Protein AF-A0ABD0K039-F1 (afdb_monomer)

Radius of gyration: 23.94 Å; Cα contacts (8 Å, |Δi|>4): 363; chains: 1; bounding box: 43×50×64 Å

Secondary structure (DSSP, 8-state):
--EEEEEEEEEEEEETTEEEEEEEEEEEE--SS-GGG-PPEEEEEEEEE-TTS-GGGGEEESS--EEESSPPPP----------S---------TTS-EEE-STT--HHHHHHHHHHHHHHHHHS--SEEEEE---TT-EEEEEEESEEEEEEEEEEEEEEEEETTS---TTTTTT-PBPTT--EEEEEEEEEE-TTSSSSEEEES--TTSEEEEPPPPPP-

Structure (mmCIF, N/CA/C/O backbone):
data_AF-A0ABD0K039-F1
#
_entry.id   AF-A0ABD0K039-F1
#
loop_
_atom_site.group_PDB
_atom_site.id
_atom_site.type_symbol
_atom_site.label_atom_id
_atom_site.label_alt_id
_atom_site.label_comp_id
_atom_site.label_asym_id
_atom_site.label_entity_id
_atom_site.label_seq_id
_atom_site.pdbx_PDB_ins_code
_atom_site.Cartn_x
_atom_site.Cartn_y
_atom_site.Cartn_z
_atom_site.occupancy
_atom_site.B_iso_or_equiv
_atom_site.auth_seq_id
_atom_site.auth_comp_id
_atom_site.auth_asym_id
_atom_site.auth_atom_id
_atom_site.pdbx_PDB_model_num
ATOM 1 N N . MET A 1 1 ? 14.003 -2.321 36.343 1.00 39.84 1 MET A N 1
ATOM 2 C CA . MET A 1 1 ? 13.489 -1.059 35.773 1.00 39.84 1 MET A CA 1
ATOM 3 C C . MET A 1 1 ? 12.020 -0.985 36.139 1.00 39.84 1 MET A C 1
ATOM 5 O O . MET A 1 1 ? 11.284 -1.886 35.761 1.00 39.84 1 MET A O 1
ATOM 9 N N . ALA A 1 2 ? 11.628 -0.034 36.986 1.00 36.66 2 ALA A N 1
ATOM 10 C CA . ALA A 1 2 ? 10.240 0.112 37.415 1.00 36.66 2 ALA A CA 1
ATOM 11 C C . ALA A 1 2 ? 9.603 1.225 36.581 1.00 36.66 2 ALA A C 1
ATOM 13 O O . ALA A 1 2 ? 9.936 2.395 36.760 1.00 36.66 2 ALA A O 1
ATOM 14 N N . THR A 1 3 ? 8.741 0.845 35.642 1.00 50.50 3 THR A N 1
ATOM 15 C CA . THR A 1 3 ? 7.921 1.788 34.882 1.00 50.50 3 THR A CA 1
ATOM 16 C C . THR A 1 3 ? 6.685 2.089 35.716 1.00 50.50 3 THR A C 1
ATOM 18 O O . THR A 1 3 ? 5.878 1.197 35.979 1.00 50.50 3 THR A O 1
ATOM 21 N N . GLU A 1 4 ? 6.568 3.325 36.187 1.00 55.91 4 GLU A N 1
ATOM 22 C CA . GLU A 1 4 ? 5.421 3.780 36.967 1.00 55.91 4 GLU A CA 1
ATOM 23 C C . GLU A 1 4 ? 4.427 4.430 36.003 1.00 55.91 4 GLU A C 1
ATOM 25 O O . GLU A 1 4 ? 4.820 5.242 35.168 1.00 55.91 4 GLU A O 1
ATOM 30 N N . TYR A 1 5 ? 3.155 4.041 36.061 1.00 59.59 5 TYR A N 1
ATOM 31 C CA . TYR A 1 5 ? 2.123 4.582 35.181 1.00 59.59 5 TYR A CA 1
ATOM 32 C C . TYR A 1 5 ? 0.932 5.085 35.991 1.00 59.59 5 TYR A C 1
ATOM 34 O O . TYR A 1 5 ? 0.558 4.501 37.006 1.00 59.59 5 TYR A O 1
ATOM 42 N N . GLU A 1 6 ? 0.325 6.163 35.514 1.00 67.06 6 GLU A N 1
ATOM 43 C CA . GLU A 1 6 ? -0.855 6.784 36.103 1.00 67.06 6 GLU A CA 1
ATOM 44 C C . GLU A 1 6 ? -1.948 6.873 35.034 1.00 67.06 6 GLU A C 1
ATOM 46 O O . GLU A 1 6 ? -1.721 7.387 33.938 1.00 67.06 6 GLU A O 1
ATOM 51 N N . VAL A 1 7 ? -3.139 6.341 35.317 1.00 60.59 7 VAL A N 1
ATOM 52 C CA . VAL A 1 7 ? -4.279 6.443 34.395 1.00 60.59 7 VAL A CA 1
ATOM 53 C C . VAL A 1 7 ? -4.922 7.810 34.590 1.00 60.59 7 VAL A C 1
ATOM 55 O O . VAL A 1 7 ? -5.533 8.065 35.623 1.00 60.59 7 VAL A O 1
ATOM 58 N N . LEU A 1 8 ? -4.805 8.679 33.589 1.00 54.91 8 LEU A N 1
ATOM 59 C CA . LEU A 1 8 ? -5.329 10.042 33.650 1.00 54.91 8 LEU A CA 1
ATOM 60 C C . LEU A 1 8 ? -6.837 10.070 33.414 1.00 54.91 8 LEU A C 1
ATOM 62 O O . LEU A 1 8 ? -7.581 10.721 34.141 1.00 54.91 8 LEU A O 1
ATOM 66 N N . THR A 1 9 ? -7.302 9.361 32.384 1.00 58.19 9 THR A N 1
ATOM 67 C CA . THR A 1 9 ? -8.728 9.246 32.064 1.00 58.19 9 THR A CA 1
ATOM 68 C C . THR A 1 9 ? -9.042 7.884 31.456 1.00 58.19 9 THR A C 1
ATOM 70 O O . THR A 1 9 ? -8.231 7.293 30.738 1.00 58.19 9 THR A O 1
ATOM 73 N N . TYR A 1 10 ? -10.243 7.379 31.742 1.00 51.94 10 TYR A N 1
ATOM 74 C CA . TYR A 1 10 ? -10.759 6.150 31.153 1.00 51.94 10 TYR A CA 1
ATOM 75 C C . TYR A 1 10 ? -12.149 6.397 30.571 1.00 51.94 10 TYR A C 1
ATOM 77 O O . TYR A 1 10 ? -12.987 7.072 31.172 1.00 51.94 10 TYR A O 1
ATOM 85 N N . LYS A 1 11 ? -12.410 5.832 29.393 1.00 53.72 11 LYS A N 1
ATOM 86 C CA . LYS A 1 11 ? -1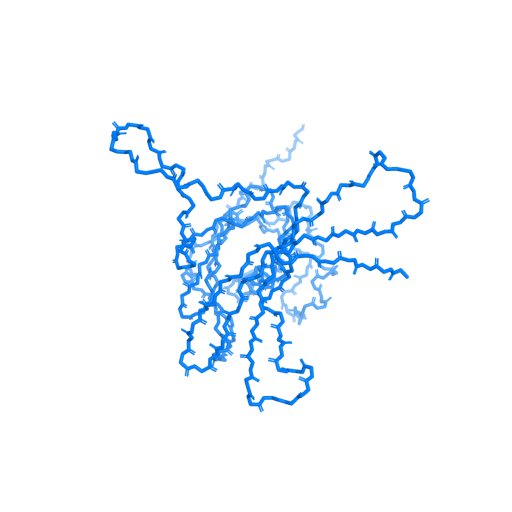3.740 5.842 28.783 1.00 53.72 11 LYS A CA 1
ATOM 87 C C . LYS A 1 11 ? -14.150 4.425 28.427 1.00 53.72 11 LYS A C 1
ATOM 89 O O . LYS A 1 11 ? -13.447 3.722 27.702 1.00 53.72 11 LYS A O 1
ATOM 94 N N . HIS A 1 12 ? -15.303 4.029 28.947 1.00 49.91 12 HIS A N 1
ATOM 95 C CA . HIS A 1 12 ? -15.901 2.724 28.721 1.00 49.91 12 HIS A CA 1
ATOM 96 C C . HIS A 1 12 ? -16.939 2.809 27.602 1.00 49.91 12 HIS A C 1
ATOM 98 O O . HIS A 1 12 ? -17.805 3.686 27.616 1.00 49.91 12 HIS A O 1
ATOM 104 N N . MET A 1 13 ? -16.854 1.905 26.629 1.00 48.81 13 MET A N 1
ATOM 105 C CA . MET A 1 13 ? -17.852 1.777 25.570 1.00 48.81 13 MET A CA 1
ATOM 106 C C . MET A 1 13 ? -18.343 0.330 25.523 1.00 48.81 13 MET A C 1
ATOM 108 O O . MET A 1 13 ? -17.562 -0.600 25.314 1.00 48.81 13 MET A O 1
ATOM 112 N N . HIS A 1 14 ? -19.649 0.154 25.731 1.00 45.78 14 HIS A N 1
ATOM 113 C CA . HIS A 1 14 ? -20.311 -1.140 25.625 1.00 45.78 14 HIS A CA 1
ATOM 114 C C . HIS A 1 14 ? -20.690 -1.411 24.173 1.00 45.78 14 HIS A C 1
ATOM 116 O O . HIS A 1 14 ? -21.404 -0.630 23.547 1.00 45.78 14 HIS A O 1
ATOM 122 N N . THR A 1 15 ? -20.239 -2.546 23.653 1.00 52.84 15 THR A N 1
ATOM 123 C CA . THR A 1 15 ? -20.754 -3.127 22.412 1.00 52.84 15 THR A CA 1
ATOM 124 C C . THR A 1 15 ? -21.266 -4.524 22.734 1.00 52.84 15 THR A C 1
ATOM 126 O O . THR A 1 15 ? -20.711 -5.170 23.616 1.00 52.84 15 THR A O 1
ATOM 129 N N . HIS A 1 16 ? -22.335 -4.978 22.067 1.00 50.47 16 HIS A N 1
ATOM 130 C CA . HIS A 1 16 ? -23.176 -6.118 22.487 1.00 50.47 16 HIS A CA 1
ATOM 131 C C . HIS A 1 16 ? -22.454 -7.448 22.791 1.00 50.47 16 HIS A C 1
ATOM 133 O O . HIS A 1 16 ? -23.078 -8.338 23.354 1.00 50.47 16 HIS A O 1
ATOM 139 N N . TRP A 1 17 ? -21.162 -7.581 22.477 1.00 54.97 17 TRP A N 1
ATOM 140 C CA . TRP A 1 17 ? -20.348 -8.743 22.827 1.00 54.97 17 TRP A CA 1
ATOM 141 C C . TRP A 1 17 ? -18.911 -8.396 23.258 1.00 54.97 17 TRP A C 1
ATOM 143 O O . TRP A 1 17 ? -18.136 -9.302 23.472 1.00 54.97 17 TRP A O 1
ATOM 153 N N . LEU A 1 18 ? -18.489 -7.134 23.39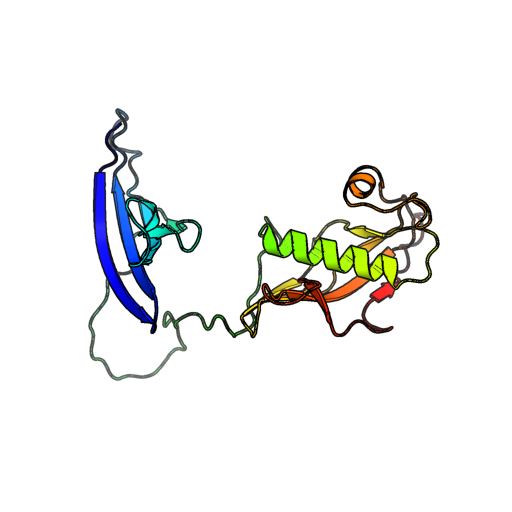1 1.00 59.78 18 LEU A N 1
ATOM 154 C CA . LEU A 1 18 ? -17.107 -6.768 23.765 1.00 59.78 18 LEU A CA 1
ATOM 155 C C . LEU A 1 18 ? -17.105 -5.468 24.582 1.00 59.78 18 LEU A C 1
ATOM 157 O O . LEU A 1 18 ? -17.832 -4.526 24.249 1.00 59.78 18 LEU A O 1
ATOM 161 N N . CYS A 1 19 ? -16.246 -5.379 25.601 1.00 65.88 19 CYS A N 1
ATOM 162 C CA . CYS A 1 19 ? -16.001 -4.118 26.311 1.00 65.88 19 CYS A CA 1
ATOM 163 C C . CYS A 1 19 ? -14.718 -3.484 25.767 1.00 65.88 19 CYS A C 1
ATOM 165 O O . CYS A 1 19 ? -13.636 -4.063 25.890 1.00 65.88 19 CYS A O 1
ATOM 167 N N . LEU A 1 20 ? -14.838 -2.301 25.161 1.00 63.72 20 LEU A N 1
ATOM 168 C CA . LEU A 1 20 ? -13.693 -1.506 24.723 1.00 63.72 20 LEU A CA 1
ATOM 169 C C . LEU A 1 20 ? -13.405 -0.428 25.770 1.00 63.72 20 LEU A C 1
ATOM 171 O O . LEU A 1 20 ? -14.274 0.384 26.103 1.00 63.72 20 LEU A O 1
ATOM 175 N N . TYR A 1 21 ? -12.167 -0.404 26.245 1.00 66.12 21 TYR A N 1
ATOM 176 C CA . TYR A 1 21 ? -11.642 0.611 27.144 1.00 66.12 21 TYR A CA 1
ATOM 177 C C . TYR A 1 21 ? -10.661 1.481 26.374 1.00 66.12 21 TYR A C 1
ATOM 179 O O . TYR A 1 21 ? -9.716 0.976 25.767 1.00 66.12 21 TYR A O 1
ATOM 187 N N . LYS A 1 22 ? -10.883 2.792 26.406 1.00 63.34 22 LYS A N 1
ATOM 188 C CA . LYS A 1 22 ? -9.872 3.770 26.003 1.00 63.34 22 LYS A CA 1
ATOM 189 C C . LYS A 1 22 ? -9.234 4.328 27.261 1.00 63.34 22 LYS A C 1
ATOM 191 O O . LYS A 1 22 ? -9.945 4.869 28.109 1.00 63.34 22 LYS A O 1
ATOM 196 N N . LEU A 1 23 ? -7.929 4.135 27.379 1.00 62.19 23 LEU A N 1
ATOM 197 C CA . LEU A 1 23 ? -7.118 4.549 28.512 1.00 62.19 23 LEU A CA 1
ATOM 198 C C . LEU A 1 23 ? -6.138 5.610 28.027 1.00 62.19 23 LEU A C 1
ATOM 200 O O . LEU A 1 23 ? -5.407 5.375 27.066 1.00 62.19 23 LEU A O 1
ATOM 204 N N . HIS A 1 24 ? -6.121 6.743 28.714 1.00 67.19 24 HIS A N 1
ATOM 205 C CA . HIS A 1 24 ? -5.071 7.742 28.583 1.00 67.19 24 HIS A CA 1
ATOM 206 C C . HIS A 1 24 ? -4.140 7.569 29.778 1.00 67.19 24 HIS A C 1
ATOM 208 O O . HIS A 1 24 ? -4.564 7.764 30.922 1.00 67.19 24 HIS A O 1
ATOM 214 N N . ILE A 1 25 ? -2.904 7.149 29.528 1.00 72.31 25 ILE A N 1
ATOM 215 C CA . ILE A 1 25 ? -1.931 6.843 30.577 1.00 72.31 25 ILE A CA 1
ATOM 216 C C . ILE A 1 25 ? -0.752 7.805 30.511 1.00 72.31 25 ILE A C 1
ATOM 218 O O . ILE A 1 25 ? -0.266 8.132 29.433 1.00 72.31 25 ILE A O 1
ATOM 222 N N . LYS A 1 26 ? -0.287 8.243 31.676 1.00 70.69 26 LYS A N 1
ATOM 223 C CA . LYS A 1 26 ? 0.981 8.940 31.858 1.00 70.69 26 LYS A CA 1
ATOM 224 C C . LYS A 1 26 ? 2.021 7.919 32.292 1.00 70.69 26 LYS A C 1
ATOM 226 O O . LYS A 1 26 ? 1.819 7.242 33.299 1.00 70.69 26 LYS A O 1
ATOM 231 N N . VAL A 1 27 ? 3.113 7.802 31.551 1.00 70.56 27 VAL A N 1
ATOM 232 C CA . VAL A 1 27 ? 4.197 6.857 31.823 1.00 70.56 27 VAL A CA 1
ATOM 233 C C . VAL A 1 27 ? 5.406 7.629 32.345 1.00 70.56 27 VAL A C 1
ATOM 235 O O . VAL A 1 27 ? 5.891 8.556 31.700 1.00 70.56 27 VAL A O 1
ATOM 238 N N . LYS A 1 28 ? 5.892 7.246 33.529 1.00 65.38 28 LYS A N 1
ATOM 239 C CA . LYS A 1 28 ? 7.116 7.770 34.140 1.00 65.38 28 LYS A CA 1
ATOM 240 C C . LYS A 1 28 ? 8.200 6.702 34.080 1.00 65.38 28 LYS A C 1
ATOM 242 O O . LYS A 1 28 ? 8.143 5.683 34.777 1.00 65.38 28 LYS A O 1
ATOM 247 N N . THR A 1 29 ? 9.213 6.948 33.261 1.00 58.12 29 THR A N 1
ATOM 248 C CA . THR A 1 29 ? 10.359 6.046 33.126 1.00 58.12 29 THR A CA 1
ATOM 249 C C . THR A 1 29 ? 11.437 6.452 34.127 1.00 58.12 29 THR A C 1
ATOM 251 O O . THR A 1 29 ? 12.129 7.444 33.928 1.00 58.12 29 THR A O 1
ATOM 254 N N . LYS A 1 30 ? 11.600 5.698 35.223 1.00 52.94 30 LYS A N 1
ATOM 255 C CA . LYS A 1 30 ? 12.695 5.921 36.185 1.00 52.94 30 LYS A CA 1
ATOM 256 C C . LYS A 1 30 ? 14.016 5.408 35.608 1.00 52.94 30 LYS A C 1
ATOM 258 O O . LYS A 1 30 ? 14.393 4.261 35.848 1.00 52.94 30 LYS A O 1
ATOM 263 N N . ASN A 1 31 ? 14.717 6.254 34.860 1.00 53.09 31 ASN A N 1
ATOM 264 C CA . ASN A 1 31 ? 16.116 6.026 34.501 1.00 53.09 31 ASN A CA 1
ATOM 265 C C . ASN A 1 31 ? 17.016 6.847 35.440 1.00 53.09 31 ASN A C 1
ATOM 267 O O . ASN A 1 31 ? 16.664 7.965 35.793 1.00 53.09 31 ASN A O 1
ATOM 271 N N . ASN A 1 32 ? 18.170 6.297 35.841 1.00 52.78 32 ASN A N 1
ATOM 272 C CA . ASN A 1 32 ? 19.186 6.918 36.720 1.00 52.78 32 ASN A CA 1
ATOM 273 C C . ASN A 1 32 ? 19.914 8.127 36.068 1.00 52.78 32 ASN A C 1
ATOM 275 O O . ASN A 1 32 ? 21.121 8.297 36.227 1.00 52.78 32 ASN A O 1
ATOM 279 N N . ILE A 1 33 ? 19.211 8.940 35.280 1.00 51.66 33 ILE A N 1
ATOM 280 C CA . ILE A 1 33 ? 19.748 10.060 34.501 1.00 51.66 33 ILE A CA 1
ATOM 281 C C . ILE A 1 33 ? 19.194 11.357 35.115 1.00 51.66 33 ILE A C 1
ATOM 283 O O . ILE A 1 33 ? 18.002 11.393 35.417 1.00 51.66 33 ILE A O 1
ATOM 287 N N . PRO A 1 34 ? 20.019 12.400 35.336 1.00 49.16 34 PRO A N 1
ATOM 288 C CA . PRO A 1 34 ? 19.588 13.635 35.994 1.00 49.16 34 PRO A CA 1
ATOM 289 C C . PRO A 1 34 ? 18.388 14.294 35.291 1.00 49.16 34 PRO A C 1
ATOM 291 O O . PRO A 1 34 ? 18.323 14.327 34.062 1.00 49.16 34 PRO A O 1
ATOM 294 N N . ASP A 1 35 ? 17.471 14.832 36.106 1.00 50.97 35 ASP A N 1
ATOM 295 C CA . ASP A 1 35 ? 16.076 15.233 35.821 1.00 50.97 35 ASP A CA 1
ATOM 296 C C . ASP A 1 35 ? 15.814 16.105 34.577 1.00 50.97 35 ASP A C 1
ATOM 298 O O . ASP A 1 35 ? 14.669 16.249 34.157 1.00 50.97 35 ASP A O 1
ATOM 302 N N . PHE A 1 36 ? 16.836 16.674 33.939 1.00 44.38 36 PHE A N 1
ATOM 303 C CA . PHE A 1 36 ? 16.662 17.638 32.848 1.00 44.38 36 PHE A CA 1
ATOM 304 C C . PHE A 1 36 ? 16.178 17.019 31.519 1.00 44.38 36 PHE A C 1
ATOM 306 O O . PHE A 1 36 ? 15.796 17.747 30.605 1.00 44.38 36 PHE A O 1
ATOM 313 N N . CYS A 1 37 ? 16.159 15.683 31.408 1.00 45.62 37 CYS A N 1
ATOM 314 C CA . CYS A 1 37 ? 15.727 14.957 30.204 1.00 45.62 37 CYS A CA 1
ATOM 315 C C . CYS A 1 37 ? 14.511 14.035 30.420 1.00 45.62 37 CYS A C 1
ATOM 317 O O . CYS A 1 37 ? 14.110 13.337 29.487 1.00 45.62 37 CYS A O 1
ATOM 319 N N . LEU A 1 38 ? 13.927 13.995 31.624 1.00 53.72 38 LEU A N 1
ATOM 320 C CA . LEU A 1 38 ? 12.749 13.173 31.910 1.00 53.72 38 LEU A CA 1
ATOM 321 C C . LEU A 1 38 ? 11.494 13.900 31.422 1.00 53.72 38 LEU A C 1
ATOM 323 O O . LEU A 1 38 ? 10.895 14.695 32.141 1.00 53.72 38 LEU A O 1
ATOM 327 N N . GLN A 1 39 ? 11.112 1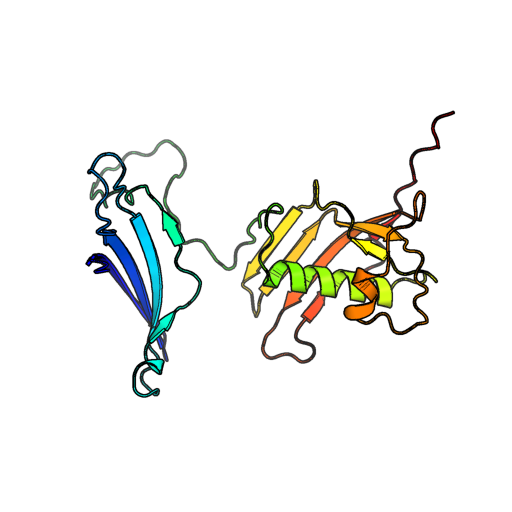3.648 30.174 1.00 56.94 39 GLN A N 1
ATOM 328 C CA . GLN A 1 39 ? 9.834 14.117 29.650 1.00 56.94 39 GLN A CA 1
ATOM 329 C C . GLN A 1 39 ? 8.759 13.076 29.962 1.00 56.94 39 GLN A C 1
ATOM 331 O O . GLN A 1 39 ? 8.936 11.887 29.697 1.00 56.94 39 GLN A O 1
ATOM 336 N N . ASP A 1 40 ? 7.663 13.531 30.567 1.00 62.38 40 ASP A N 1
ATOM 337 C CA . ASP A 1 40 ? 6.479 12.710 30.795 1.00 62.38 40 ASP A CA 1
ATOM 338 C C . ASP A 1 40 ? 5.902 12.260 29.441 1.00 62.38 40 ASP A C 1
ATOM 340 O O . ASP A 1 40 ? 5.615 13.093 28.580 1.00 62.38 40 ASP A O 1
ATOM 344 N N . GLU A 1 41 ? 5.710 10.953 29.252 1.00 66.38 41 GLU A N 1
ATOM 345 C CA . GLU A 1 41 ? 5.131 10.397 28.026 1.00 66.38 41 GLU A CA 1
ATOM 346 C C . GLU A 1 41 ? 3.656 10.044 28.258 1.00 66.38 41 GLU A C 1
ATOM 348 O O . GLU A 1 41 ? 3.294 9.359 29.219 1.00 66.38 41 GLU A O 1
ATOM 353 N N . PHE A 1 42 ? 2.785 10.533 27.383 1.00 69.81 42 PHE A N 1
ATOM 354 C CA . PHE A 1 42 ? 1.344 10.317 27.420 1.00 69.81 42 PHE A CA 1
ATOM 355 C C . PHE A 1 42 ? 0.967 9.337 26.317 1.00 69.81 42 PHE A C 1
ATOM 357 O O . PHE A 1 42 ? 1.171 9.632 25.143 1.00 69.81 42 PHE A O 1
ATOM 364 N N . CYS A 1 43 ? 0.404 8.187 26.679 1.00 68.12 43 CYS A N 1
ATOM 365 C CA . CYS A 1 43 ? 0.015 7.159 25.721 1.00 68.12 43 CYS A CA 1
ATOM 366 C C . CYS A 1 43 ? -1.496 6.927 25.709 1.00 68.12 43 CYS A C 1
ATOM 368 O O . CYS A 1 43 ? -2.136 6.757 26.752 1.00 68.12 43 CYS A O 1
ATOM 370 N N . ASP A 1 44 ? -2.040 6.821 24.502 1.00 69.50 44 ASP A N 1
ATOM 371 C CA . ASP A 1 44 ? -3.414 6.419 24.243 1.00 69.50 44 ASP A CA 1
ATOM 372 C C . ASP A 1 44 ? -3.447 4.926 23.934 1.00 69.50 44 ASP A C 1
ATOM 374 O O . ASP A 1 44 ? -2.885 4.453 22.941 1.00 69.50 44 ASP A O 1
ATOM 378 N N . VAL A 1 45 ? -4.127 4.170 24.795 1.00 74.81 45 VAL A N 1
ATOM 379 C CA . VAL A 1 45 ? -4.206 2.713 24.706 1.00 74.81 45 VAL A CA 1
ATOM 380 C C . VAL A 1 45 ? -5.660 2.282 24.573 1.00 74.81 45 VAL A C 1
ATOM 382 O O 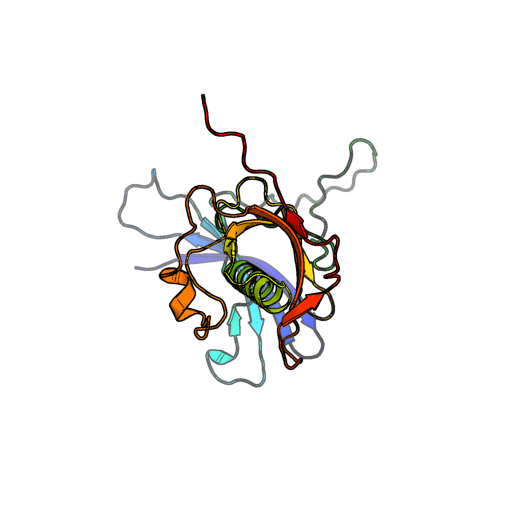. VAL A 1 45 ? -6.520 2.630 25.385 1.00 74.81 45 VAL A O 1
ATOM 385 N N . ALA A 1 46 ? -5.944 1.484 23.546 1.00 70.69 46 ALA A N 1
ATOM 386 C CA . ALA A 1 46 ? -7.240 0.848 23.365 1.00 70.69 46 ALA A CA 1
ATOM 387 C C . ALA A 1 46 ? -7.155 -0.615 23.811 1.00 70.69 46 ALA A C 1
ATOM 389 O O . ALA A 1 46 ? -6.439 -1.409 23.205 1.00 70.69 46 ALA A O 1
ATOM 390 N N . VAL A 1 47 ? -7.897 -0.985 24.852 1.00 78.25 47 VAL A N 1
ATOM 391 C CA . VAL A 1 47 ? -7.938 -2.351 25.388 1.00 78.25 47 VAL A CA 1
ATOM 392 C C . VAL A 1 47 ? -9.308 -2.954 25.120 1.00 78.25 47 VAL A C 1
ATOM 394 O O . VAL A 1 47 ? -10.336 -2.390 25.486 1.00 78.25 47 VAL A O 1
ATOM 397 N N . VAL A 1 48 ? -9.328 -4.125 24.500 1.00 76.06 48 VAL A N 1
ATOM 398 C CA . VAL A 1 48 ? -10.532 -4.925 24.285 1.00 76.06 48 VAL A CA 1
ATOM 399 C C . VAL A 1 48 ? -10.568 -6.035 25.316 1.00 76.06 48 VAL A C 1
ATOM 401 O O . VAL A 1 48 ? -9.684 -6.895 25.337 1.00 76.06 48 VAL A O 1
ATOM 404 N N . SER A 1 49 ? -11.623 -6.034 26.126 1.00 77.31 49 SER A N 1
ATOM 405 C CA . SER A 1 49 ? -11.950 -7.136 27.017 1.00 77.31 49 SER A CA 1
ATOM 406 C C . SER A 1 49 ? -12.830 -8.159 26.306 1.00 77.31 49 SER A C 1
ATOM 408 O O . SER A 1 49 ? -13.874 -7.814 25.743 1.00 77.31 49 SER A O 1
ATOM 410 N N . LYS A 1 50 ? -12.389 -9.419 26.339 1.00 78.44 50 LYS A N 1
ATOM 411 C CA . LYS A 1 50 ? -13.050 -10.622 25.815 1.00 78.44 50 LYS A CA 1
ATOM 412 C C . LYS A 1 50 ? -13.399 -11.528 26.999 1.00 78.44 50 LYS A C 1
ATOM 414 O O . LYS A 1 50 ? -12.599 -12.391 27.370 1.00 78.44 50 LYS A O 1
ATOM 419 N N . PRO A 1 51 ? -14.568 -11.338 27.636 1.00 73.69 51 PRO A N 1
ATOM 420 C CA . PRO A 1 51 ? -14.876 -11.963 28.921 1.00 73.69 51 PRO A CA 1
ATOM 421 C C . PRO A 1 51 ? -14.906 -13.497 28.910 1.00 73.69 51 PRO A C 1
ATOM 423 O O . PRO A 1 51 ? -14.733 -14.090 29.971 1.00 73.69 51 PRO A O 1
ATOM 426 N N . TRP A 1 52 ? -15.098 -14.122 27.741 1.00 76.50 52 TRP A N 1
ATOM 427 C CA . TRP A 1 52 ? -15.117 -15.581 27.540 1.00 76.50 52 TRP A CA 1
ATOM 428 C C . TRP A 1 52 ? -13.731 -16.233 27.441 1.00 76.50 52 TRP A C 1
ATOM 430 O O . TRP A 1 52 ? -13.645 -17.457 27.366 1.00 76.50 52 TRP A O 1
ATOM 440 N N . LEU A 1 53 ? -12.649 -15.452 27.417 1.00 78.69 53 LEU A N 1
ATOM 441 C CA . LEU A 1 53 ? -11.282 -15.975 27.483 1.00 78.69 53 LEU A CA 1
ATOM 442 C C . LEU A 1 53 ? -10.827 -16.096 28.948 1.00 78.69 53 LEU A C 1
ATOM 444 O O . LEU A 1 53 ? -11.441 -15.531 29.855 1.00 78.69 53 LEU A O 1
ATOM 448 N N . LYS A 1 54 ? -9.762 -16.860 29.210 1.00 80.31 54 LYS A N 1
ATOM 449 C CA . LYS A 1 54 ? -9.192 -17.040 30.558 1.00 80.31 54 LYS A CA 1
ATOM 450 C C . LYS A 1 54 ? -7.817 -16.379 30.647 1.00 80.31 54 LYS A C 1
ATOM 452 O O . LYS A 1 54 ? -7.113 -16.277 29.653 1.00 80.31 54 LYS A O 1
ATOM 457 N N . GLY A 1 55 ? -7.433 -15.948 31.849 1.00 73.50 55 GLY A N 1
ATOM 458 C CA . GLY A 1 55 ? -6.103 -15.381 32.098 1.00 73.50 55 GLY A CA 1
ATOM 459 C C . GLY A 1 55 ? -5.833 -14.076 31.339 1.00 73.50 55 GLY A C 1
ATOM 460 O O . GLY A 1 55 ? -6.730 -13.245 31.188 1.00 73.50 55 GLY A O 1
ATOM 461 N N . ALA A 1 56 ? -4.588 -13.896 30.889 1.00 69.00 56 ALA A N 1
ATOM 462 C CA . ALA A 1 56 ? -4.120 -12.683 30.210 1.00 69.00 56 ALA A CA 1
ATOM 463 C C . ALA A 1 56 ? -4.808 -12.437 28.854 1.00 69.00 56 ALA A C 1
ATOM 465 O O . ALA A 1 56 ? -4.970 -11.288 28.452 1.00 69.00 56 ALA A O 1
ATOM 466 N N . ASP A 1 57 ? -5.320 -13.486 28.204 1.00 69.88 57 ASP A N 1
ATOM 467 C CA . ASP A 1 57 ? -5.990 -13.389 26.899 1.00 69.88 57 ASP A CA 1
ATOM 468 C C . ASP A 1 57 ? -7.336 -12.648 26.960 1.00 69.88 57 ASP A C 1
ATOM 470 O O . ASP A 1 57 ? -7.913 -12.288 25.931 1.00 69.88 57 ASP A O 1
ATOM 474 N N . ARG A 1 58 ? -7.844 -12.387 28.174 1.00 75.50 58 ARG A N 1
ATOM 475 C CA . ARG A 1 58 ? -9.051 -11.582 28.401 1.00 75.50 58 ARG A CA 1
ATOM 476 C C . ARG A 1 58 ? -8.886 -10.145 27.949 1.00 75.50 58 ARG A C 1
ATOM 478 O O . ARG A 1 58 ? -9.891 -9.540 27.601 1.00 75.50 58 ARG A O 1
ATOM 485 N N . LEU A 1 59 ? -7.673 -9.596 27.972 1.00 73.44 59 LEU A N 1
ATOM 486 C CA . LEU A 1 59 ? -7.402 -8.201 27.644 1.00 73.44 59 LEU A CA 1
ATOM 487 C C . LEU A 1 59 ? -6.425 -8.156 26.474 1.00 73.44 59 LEU A C 1
ATOM 489 O O . LEU A 1 59 ? -5.270 -8.543 26.593 1.00 73.44 59 LEU A O 1
ATOM 493 N N . THR A 1 60 ? -6.896 -7.675 25.329 1.00 76.25 60 THR A N 1
ATOM 494 C CA . THR A 1 60 ? -6.073 -7.555 24.118 1.00 76.25 60 THR A CA 1
ATOM 495 C C . THR A 1 60 ? -5.995 -6.106 23.673 1.00 76.25 60 THR A C 1
ATOM 497 O O . THR A 1 60 ? -6.996 -5.395 23.725 1.00 76.25 60 THR A O 1
ATOM 500 N N . LEU A 1 61 ? -4.822 -5.661 23.224 1.00 74.62 61 LEU A N 1
ATOM 501 C CA . LEU A 1 61 ? -4.662 -4.323 22.661 1.00 74.62 61 LEU A CA 1
ATOM 502 C C . LEU A 1 61 ? -5.345 -4.243 21.293 1.00 74.62 61 LEU A C 1
ATOM 504 O O . LEU A 1 61 ? -5.125 -5.074 20.412 1.00 74.62 61 LEU A O 1
ATOM 508 N N . SER A 1 62 ? -6.183 -3.229 21.116 1.00 63.78 62 SER A N 1
ATOM 509 C CA . SER A 1 62 ? -6.849 -2.904 19.859 1.00 63.78 62 SER A CA 1
ATOM 510 C C . SER A 1 62 ? -6.034 -1.863 19.099 1.00 63.78 62 SER A C 1
ATOM 512 O O . SER A 1 62 ? -6.483 -0.736 18.896 1.00 63.78 62 SER A O 1
ATOM 514 N N . GLY A 1 63 ? -4.828 -2.256 18.692 1.00 67.00 63 GLY A N 1
ATOM 515 C CA . GLY A 1 63 ? -3.881 -1.412 17.964 1.00 67.00 63 GLY A CA 1
ATOM 516 C C . GLY A 1 63 ? -2.594 -1.147 18.740 1.00 67.00 63 GLY A C 1
ATOM 517 O O . GLY A 1 63 ? -2.441 -1.574 19.885 1.00 67.00 63 GLY A O 1
ATOM 518 N N . LEU A 1 64 ? -1.661 -0.460 18.082 1.00 60.28 64 LEU A N 1
ATOM 519 C CA . LEU A 1 64 ? -0.443 0.026 18.723 1.00 60.28 64 LEU A CA 1
ATOM 520 C C . LEU A 1 64 ? -0.778 1.235 19.612 1.00 60.28 64 LEU A C 1
ATOM 522 O O . LEU A 1 64 ? -1.624 2.045 19.220 1.00 60.28 64 LEU A O 1
ATOM 526 N N . PRO A 1 65 ? -0.151 1.358 20.794 1.00 72.50 65 PRO A N 1
ATOM 527 C CA . PRO A 1 65 ? -0.299 2.545 21.623 1.00 72.50 65 PRO A CA 1
ATOM 528 C C . PRO A 1 65 ? 0.255 3.761 20.876 1.00 72.50 65 PRO A C 1
ATOM 530 O O . PRO A 1 65 ? 1.319 3.685 20.260 1.00 72.50 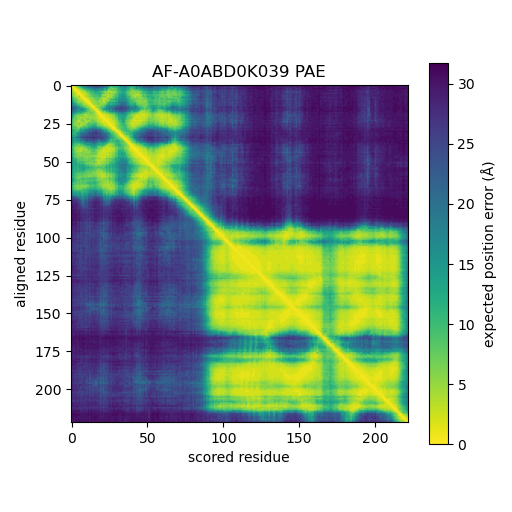65 PRO A O 1
ATOM 533 N N . VAL A 1 66 ? -0.475 4.873 20.915 1.00 72.56 66 VAL A N 1
ATOM 534 C CA . VAL A 1 66 ? -0.012 6.145 20.347 1.00 72.56 66 VAL A CA 1
ATOM 535 C C . VAL A 1 66 ? 0.507 6.987 21.496 1.00 72.56 66 VAL A C 1
ATOM 537 O O . VAL A 1 66 ? -0.275 7.361 22.364 1.00 72.56 66 VAL A O 1
ATOM 540 N N . CYS A 1 67 ? 1.808 7.253 21.514 1.00 73.69 67 CYS A N 1
ATOM 541 C CA . CYS A 1 67 ? 2.447 8.009 22.582 1.00 73.69 67 CYS A C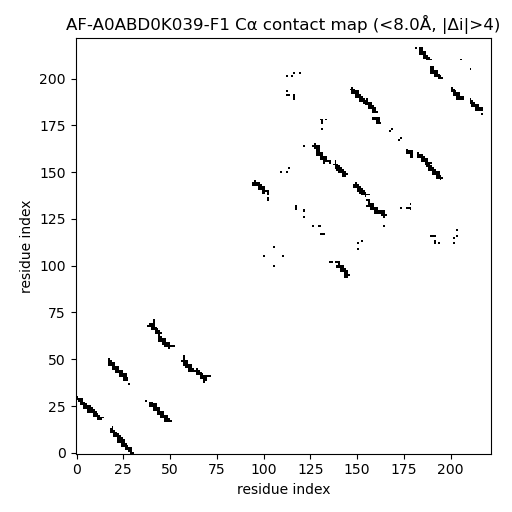A 1
ATOM 542 C C . CYS A 1 67 ? 2.896 9.394 22.100 1.00 73.69 67 CYS A C 1
ATOM 544 O O . CYS A 1 67 ? 3.291 9.573 20.947 1.00 73.69 67 CYS A O 1
ATOM 546 N N . SER A 1 68 ? 2.792 10.380 22.986 1.00 69.12 68 SER A N 1
ATOM 547 C CA . SER A 1 68 ? 3.137 11.781 22.763 1.00 69.12 68 SER A CA 1
ATOM 548 C C . SER A 1 68 ? 3.818 12.348 24.004 1.00 69.12 68 SER A C 1
ATOM 550 O O . SER A 1 68 ? 3.451 12.020 25.127 1.00 69.12 68 SER A O 1
ATOM 552 N N . LEU A 1 69 ? 4.774 13.253 23.806 1.00 65.50 69 LEU A N 1
ATOM 553 C CA . LEU A 1 69 ? 5.456 13.979 24.888 1.00 65.50 69 LEU A CA 1
ATOM 554 C C . LEU A 1 69 ? 4.655 15.201 25.373 1.00 65.50 69 LEU A C 1
ATOM 556 O O . LEU A 1 69 ? 5.053 15.890 26.308 1.00 65.50 69 LEU A O 1
ATOM 560 N N . VAL A 1 70 ? 3.523 15.493 24.724 1.00 62.16 70 VAL A N 1
ATOM 561 C CA . VAL A 1 70 ? 2.666 16.641 25.041 1.00 62.16 70 VAL A CA 1
ATOM 562 C C . VAL A 1 70 ? 1.426 16.164 25.807 1.00 62.16 70 VAL A C 1
ATOM 564 O O . VAL A 1 70 ? 0.740 15.259 25.320 1.00 62.16 70 VAL A O 1
ATOM 567 N N . PRO A 1 71 ? 1.095 16.772 26.964 1.00 55.84 71 PRO A N 1
ATOM 568 C CA . PRO A 1 71 ? -0.111 16.433 27.711 1.00 55.84 71 PRO A CA 1
ATOM 569 C C . PRO A 1 71 ? -1.372 16.722 26.881 1.00 55.84 71 PRO A C 1
ATOM 571 O O . PRO A 1 71 ? -1.439 17.754 26.206 1.00 55.84 71 PRO A O 1
ATOM 574 N N . PRO A 1 72 ? -2.403 15.857 26.934 1.00 52.75 72 PRO A N 1
ATOM 575 C CA . PRO A 1 72 ? -3.667 16.131 26.264 1.00 52.75 72 PRO A CA 1
ATOM 576 C C . PRO A 1 72 ? -4.311 17.409 26.834 1.00 52.75 72 PRO A C 1
ATOM 578 O O . PRO A 1 72 ? -4.179 17.680 28.032 1.00 52.75 72 PRO A O 1
ATOM 581 N N . PRO A 1 73 ? -5.019 18.205 26.008 1.00 51.53 73 PRO A N 1
ATOM 582 C CA . PRO A 1 73 ? -5.654 19.432 26.471 1.00 51.53 73 PRO A CA 1
ATOM 583 C C . PRO A 1 73 ? -6.650 19.110 27.590 1.00 51.53 73 PRO A C 1
ATOM 585 O O . PRO A 1 73 ? -7.530 18.261 27.431 1.00 51.53 73 PRO A O 1
ATOM 588 N N . ALA A 1 74 ? -6.491 19.777 28.737 1.00 45.62 74 ALA A N 1
ATOM 589 C CA . ALA A 1 74 ? -7.369 19.610 29.887 1.00 45.62 74 ALA A CA 1
ATOM 590 C C . ALA A 1 74 ? -8.826 19.871 29.475 1.00 45.62 74 ALA A C 1
ATOM 592 O O . ALA A 1 74 ? -9.117 20.849 28.785 1.00 45.62 74 ALA A O 1
ATOM 593 N N . ALA A 1 75 ? -9.743 18.993 29.887 1.00 39.00 75 ALA A N 1
ATOM 594 C CA . ALA A 1 75 ? -11.168 19.131 29.614 1.00 39.00 75 ALA A CA 1
ATOM 595 C C . ALA A 1 75 ? -11.709 20.425 30.253 1.00 39.00 75 ALA A C 1
ATOM 597 O O . ALA A 1 75 ? -12.065 20.455 31.430 1.00 39.00 75 ALA A O 1
ATOM 598 N N . ALA A 1 76 ? -11.751 21.510 29.480 1.00 35.44 76 ALA A N 1
ATOM 599 C CA . ALA A 1 76 ? -12.344 22.767 29.900 1.00 35.44 76 ALA A CA 1
ATOM 600 C C . ALA A 1 76 ? -13.874 22.659 29.823 1.00 35.44 76 ALA A C 1
ATOM 602 O O . ALA A 1 76 ? -14.467 22.618 28.746 1.00 35.44 76 ALA A O 1
ATOM 603 N N . ASN A 1 77 ? -14.516 22.627 30.990 1.00 43.44 77 ASN A N 1
ATOM 604 C CA . ASN A 1 77 ? -15.930 22.946 31.129 1.00 43.44 77 ASN A CA 1
ATOM 605 C C . ASN A 1 77 ? -16.110 24.462 30.952 1.00 43.44 77 ASN A C 1
ATOM 607 O O . ASN A 1 77 ? -15.722 25.222 31.838 1.00 43.44 77 ASN A O 1
ATOM 611 N N . SER A 1 78 ? -16.754 24.921 29.878 1.00 42.06 78 SER A N 1
ATOM 612 C CA . SER A 1 78 ? -17.344 26.264 29.853 1.00 42.06 78 SER A CA 1
ATOM 613 C C . SER A 1 78 ? -18.625 26.312 29.015 1.00 42.06 78 SER A C 1
ATOM 615 O O . SER A 1 78 ? -18.644 26.130 27.801 1.00 42.06 78 SER A O 1
ATOM 617 N N . LYS A 1 79 ? -19.737 26.578 29.712 1.00 39.69 79 LYS A N 1
ATOM 618 C CA . LYS A 1 79 ? -20.935 27.191 29.136 1.00 39.69 79 LYS A CA 1
ATOM 619 C C . LYS A 1 79 ? -20.530 28.563 28.590 1.00 39.69 79 LYS A C 1
ATOM 621 O O . LYS A 1 79 ? -20.035 29.387 29.353 1.00 39.69 79 LYS A O 1
ATOM 626 N N . GLY A 1 80 ? -20.783 28.816 27.312 1.00 29.89 80 GLY A N 1
ATOM 627 C CA . GLY A 1 80 ? -20.577 30.124 26.697 1.00 29.89 80 GLY A CA 1
ATOM 628 C C . GLY A 1 80 ? -21.153 30.158 25.289 1.00 29.89 80 GLY A C 1
ATOM 629 O O . GLY A 1 80 ? -20.522 29.706 24.342 1.00 29.89 80 GLY A O 1
ATOM 630 N N . HIS A 1 81 ? -22.374 30.674 25.163 1.00 42.16 81 HIS A N 1
ATOM 631 C CA . HIS A 1 81 ? -22.918 31.135 23.890 1.00 42.16 81 HIS A CA 1
ATOM 632 C C . HIS A 1 81 ? -22.070 32.320 23.412 1.00 42.16 81 HIS A C 1
ATOM 634 O O . HIS A 1 81 ? -22.033 33.335 24.100 1.00 42.16 81 HIS A O 1
ATOM 640 N N . ASN A 1 82 ? -21.389 32.180 22.272 1.00 40.41 82 ASN A N 1
ATOM 641 C CA . ASN A 1 82 ? -21.330 33.186 21.205 1.00 40.41 82 ASN A CA 1
ATOM 642 C C . ASN A 1 82 ? -20.529 32.645 20.016 1.00 40.41 82 ASN A C 1
ATOM 644 O O . ASN A 1 82 ? -19.347 32.327 20.104 1.00 40.41 82 ASN A O 1
ATOM 648 N N . SER A 1 83 ? -21.229 32.524 18.894 1.00 49.38 83 SER A N 1
ATOM 649 C CA . SER A 1 83 ? -20.728 32.061 17.610 1.00 49.38 83 SER A CA 1
ATOM 650 C C . SER A 1 83 ? -19.785 33.090 16.994 1.00 49.38 83 SER A C 1
ATOM 652 O O . SER A 1 83 ? -20.219 34.206 16.750 1.00 49.38 83 SER A O 1
ATOM 654 N N . THR A 1 84 ? -18.541 32.707 16.695 1.00 34.78 84 THR A N 1
ATOM 655 C CA . THR A 1 84 ? -17.823 33.003 15.434 1.00 34.78 84 THR A CA 1
ATOM 656 C C . THR A 1 84 ? -16.449 32.315 15.456 1.00 34.78 84 THR A C 1
ATOM 658 O O . THR A 1 84 ? -15.802 32.287 16.493 1.00 34.78 84 THR A O 1
ATOM 661 N N . ALA A 1 85 ? -16.022 31.794 14.298 1.00 35.34 85 ALA A N 1
ATOM 662 C CA . ALA A 1 85 ? -14.777 31.059 14.001 1.00 35.34 85 ALA A CA 1
ATOM 663 C C . ALA A 1 85 ? -14.818 29.511 14.129 1.00 35.34 85 ALA A C 1
ATOM 665 O O . ALA A 1 85 ? -14.644 28.887 15.170 1.00 35.34 85 ALA A O 1
ATOM 666 N N . LEU A 1 86 ? -15.054 28.934 12.952 1.00 36.50 86 LEU A N 1
ATOM 667 C CA . LEU A 1 86 ? -15.037 27.562 12.448 1.00 36.50 86 LEU A CA 1
ATOM 668 C C . LEU A 1 86 ? -14.017 26.579 13.095 1.00 36.50 86 LEU A C 1
ATOM 670 O O . LEU A 1 86 ? -12.909 26.387 12.609 1.00 36.50 86 LEU A O 1
ATOM 674 N N . GLY A 1 87 ? -14.452 25.859 14.135 1.00 34.03 87 GLY A N 1
ATOM 675 C CA . GLY A 1 87 ? -14.439 24.387 14.108 1.00 34.03 87 GLY A CA 1
ATOM 676 C C . GLY A 1 87 ? -13.186 23.597 14.518 1.00 34.03 87 GLY A C 1
ATOM 677 O O . GLY A 1 87 ? -12.981 22.527 13.956 1.00 34.03 87 GLY A O 1
ATOM 678 N N . SER A 1 88 ? -12.403 24.009 15.522 1.00 37.28 88 SER A N 1
ATOM 679 C CA . SER A 1 88 ? -11.499 23.077 16.237 1.00 37.28 88 SER A CA 1
ATOM 680 C C . SER A 1 88 ? -12.246 22.387 17.383 1.00 37.28 88 SER A C 1
ATOM 682 O O . SER A 1 88 ? -12.042 22.650 18.566 1.00 37.28 88 SER A O 1
ATOM 684 N N . GLY A 1 89 ? -13.208 21.545 17.013 1.00 33.19 89 GLY A N 1
ATOM 685 C CA . GLY A 1 89 ? -13.755 20.531 17.902 1.00 33.19 89 GLY A CA 1
ATOM 686 C C . GLY A 1 89 ? -13.123 19.209 17.507 1.00 33.19 89 GLY A C 1
ATOM 687 O O . GLY A 1 89 ? -13.183 18.849 16.330 1.00 33.19 89 GLY A O 1
ATOM 688 N N . THR A 1 90 ? -12.538 18.477 18.458 1.00 42.78 90 THR A N 1
ATOM 689 C CA . THR A 1 90 ? -12.168 17.070 18.265 1.00 42.78 90 THR A CA 1
ATOM 690 C C . THR A 1 90 ? -13.449 16.281 18.016 1.00 42.78 90 THR A C 1
ATOM 692 O O . THR A 1 90 ? -14.058 15.702 18.915 1.00 42.78 90 THR A O 1
ATOM 695 N N . THR A 1 91 ? -13.905 16.325 16.770 1.00 34.75 91 THR A N 1
ATOM 696 C CA . THR A 1 91 ? -14.970 15.491 16.251 1.00 34.75 91 THR A CA 1
ATOM 697 C C . THR A 1 91 ? -14.496 14.048 16.395 1.00 34.75 91 THR A C 1
ATOM 699 O O . THR A 1 91 ? -13.334 13.751 16.095 1.00 34.75 91 THR A O 1
ATOM 702 N N . PRO A 1 92 ? -15.339 13.123 16.891 1.00 40.00 92 PRO A N 1
ATOM 703 C CA . PRO A 1 92 ? -14.997 11.710 16.852 1.00 40.00 92 PRO A CA 1
ATOM 704 C C . PRO A 1 92 ? -14.661 11.388 15.404 1.00 40.00 92 PRO A C 1
ATOM 706 O O . PRO A 1 92 ? -15.506 11.576 14.527 1.00 40.00 92 PRO A O 1
ATOM 709 N N . SER A 1 93 ? -13.417 10.983 15.137 1.00 47.16 93 SER A N 1
ATOM 710 C CA . SER A 1 93 ? -13.017 10.787 13.757 1.00 47.16 93 SER A CA 1
ATOM 711 C C . SER A 1 93 ? -13.930 9.723 13.154 1.00 47.16 93 SER A C 1
ATOM 713 O O . SER A 1 93 ? -13.872 8.551 13.541 1.00 47.16 93 SER A O 1
ATOM 715 N N . LEU A 1 94 ? -14.763 10.121 12.197 1.00 54.81 94 LEU A N 1
ATOM 716 C CA . LEU A 1 94 ? -15.669 9.227 11.490 1.00 54.81 94 LEU A CA 1
ATOM 717 C C . LEU A 1 94 ? -14.805 8.232 10.720 1.00 54.81 94 LEU A C 1
ATOM 719 O O . LEU A 1 94 ? -14.138 8.593 9.754 1.00 54.81 94 LEU A O 1
ATOM 723 N N . VAL A 1 95 ? -14.674 6.999 11.213 1.00 62.22 95 VAL A N 1
ATOM 724 C CA . VAL A 1 95 ? -13.838 5.963 10.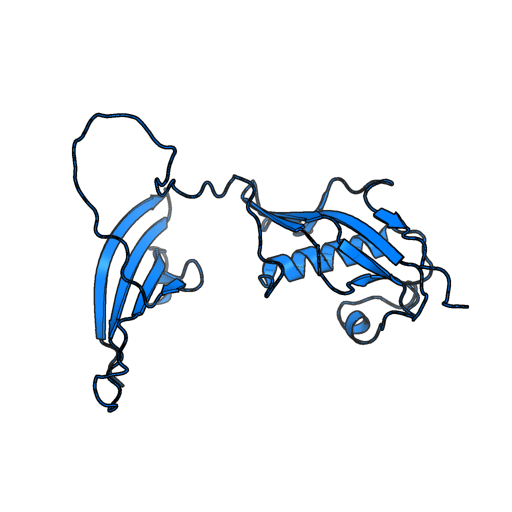568 1.00 62.22 95 VAL A CA 1
ATOM 725 C C . VAL A 1 95 ? -14.398 5.556 9.207 1.00 62.22 95 VAL A C 1
ATOM 727 O O . VAL A 1 95 ? -13.655 5.080 8.357 1.00 62.22 95 VAL A O 1
ATOM 730 N N . GLY A 1 96 ? -15.689 5.816 8.986 1.00 65.06 96 GLY A N 1
ATOM 731 C CA . GLY A 1 96 ? -16.342 5.658 7.693 1.00 65.06 96 GLY A CA 1
ATOM 732 C C . GLY A 1 96 ? -16.143 6.813 6.716 1.00 65.06 96 GLY A C 1
ATOM 733 O O . GLY A 1 96 ? -16.509 6.663 5.557 1.00 65.06 96 GLY A O 1
ATOM 734 N N . ALA A 1 97 ? -15.564 7.943 7.129 1.00 72.25 97 ALA A N 1
ATOM 735 C CA . ALA A 1 97 ? -15.149 8.979 6.187 1.00 72.25 97 ALA A CA 1
ATOM 736 C C . ALA A 1 97 ? -13.791 8.612 5.573 1.00 72.25 97 ALA A C 1
ATOM 738 O O . ALA A 1 97 ? -12.951 7.998 6.235 1.00 72.25 97 ALA A O 1
ATOM 739 N N . GLN A 1 98 ? -13.577 8.992 4.314 1.00 80.12 98 GLN A N 1
ATOM 740 C CA . GLN A 1 98 ? -12.283 8.839 3.656 1.00 80.12 98 GLN A CA 1
ATOM 741 C C . GLN A 1 98 ? -11.238 9.694 4.378 1.00 80.12 98 GLN A C 1
ATOM 743 O O . GLN A 1 98 ? -11.491 10.860 4.684 1.00 80.12 98 GLN A O 1
ATOM 748 N N . ARG A 1 99 ? -10.068 9.117 4.660 1.00 81.00 99 ARG A N 1
ATOM 749 C CA . ARG A 1 99 ? -8.961 9.822 5.316 1.00 81.00 99 ARG A CA 1
ATOM 750 C C . ARG A 1 99 ? -7.656 9.657 4.568 1.00 81.00 99 ARG A C 1
ATOM 752 O O . ARG A 1 99 ? -7.399 8.543 4.112 1.00 81.00 99 ARG A O 1
ATOM 759 N N . PRO A 1 100 ? -6.821 10.705 4.509 1.00 84.69 100 PRO A N 1
ATOM 760 C CA . PRO A 1 100 ? -5.481 10.590 3.964 1.00 84.69 100 PRO A CA 1
ATOM 761 C C . PRO A 1 100 ? -4.637 9.630 4.805 1.00 84.69 100 PRO A C 1
ATOM 763 O O . PRO A 1 100 ? -4.766 9.561 6.030 1.00 84.69 100 PRO A O 1
ATOM 766 N N . VAL A 1 101 ? -3.787 8.877 4.119 1.00 81.25 101 VAL A N 1
ATOM 767 C CA . VAL A 1 101 ? -2.735 8.044 4.692 1.00 81.25 101 VAL A CA 1
ATOM 768 C C . VAL A 1 101 ? -1.407 8.679 4.279 1.00 81.25 101 VAL A C 1
ATOM 770 O O . VAL A 1 101 ? -1.222 8.923 3.086 1.00 81.25 101 VAL A O 1
ATOM 773 N N . PRO A 1 102 ? -0.493 8.960 5.224 1.00 72.31 102 PRO A N 1
ATOM 774 C CA . PRO A 1 102 ? 0.843 9.437 4.886 1.00 72.31 102 PRO A CA 1
ATOM 775 C C . PRO A 1 102 ? 1.543 8.466 3.932 1.00 72.31 102 PRO A C 1
ATOM 777 O O . PRO A 1 102 ? 1.521 7.257 4.156 1.00 72.31 102 PRO A O 1
ATOM 780 N N . THR A 1 103 ? 2.150 8.986 2.867 1.00 64.38 103 THR A N 1
ATOM 781 C CA . THR A 1 103 ? 2.955 8.189 1.927 1.00 64.38 103 THR A CA 1
ATOM 782 C C . THR A 1 103 ? 4.386 7.968 2.402 1.00 64.38 103 THR A C 1
ATOM 784 O O . THR A 1 103 ? 5.021 6.999 1.992 1.00 64.38 103 THR A O 1
ATOM 787 N N . ILE A 1 104 ? 4.860 8.818 3.313 1.00 56.12 104 ILE A N 1
ATOM 788 C CA . ILE A 1 104 ? 6.061 8.591 4.118 1.00 56.12 104 ILE A CA 1
ATOM 789 C C . ILE A 1 104 ? 5.671 7.596 5.217 1.00 56.12 104 ILE A C 1
ATOM 791 O O . ILE A 1 104 ? 4.760 7.870 5.995 1.00 56.12 104 ILE A O 1
ATOM 795 N N . ASP A 1 105 ? 6.322 6.432 5.232 1.00 62.44 105 ASP A N 1
ATOM 796 C CA . ASP A 1 105 ? 6.073 5.320 6.162 1.00 62.44 105 ASP A CA 1
ATOM 797 C C . ASP A 1 105 ? 4.648 4.744 6.110 1.00 62.44 105 ASP A C 1
ATOM 799 O O . ASP A 1 105 ? 3.899 4.730 7.091 1.00 62.44 105 ASP A O 1
ATOM 803 N N . LEU A 1 106 ? 4.270 4.221 4.937 1.00 69.44 106 LEU A N 1
ATOM 804 C CA . LEU A 1 106 ? 2.972 3.573 4.749 1.00 69.44 106 LEU A CA 1
ATOM 805 C C . LEU A 1 106 ? 2.740 2.440 5.773 1.00 69.44 106 LEU A C 1
ATOM 807 O O . LEU A 1 106 ? 3.587 1.556 5.931 1.00 69.44 106 LEU A O 1
ATOM 811 N N . PRO A 1 107 ? 1.552 2.382 6.403 1.00 75.56 107 PRO A N 1
ATOM 812 C CA . PRO A 1 107 ? 1.163 1.257 7.242 1.00 75.56 107 PRO A CA 1
ATOM 813 C C . PRO A 1 107 ? 1.246 -0.081 6.496 1.00 75.56 107 PRO A C 1
ATOM 815 O O . PRO A 1 107 ? 0.917 -0.176 5.311 1.00 75.56 107 PRO A O 1
ATOM 818 N N . VAL A 1 108 ? 1.623 -1.147 7.208 1.00 77.19 108 VAL A N 1
ATOM 819 C CA . VAL A 1 108 ? 1.823 -2.489 6.626 1.00 77.19 108 VAL A CA 1
ATOM 820 C C . VAL A 1 108 ? 0.593 -2.983 5.857 1.00 77.19 108 VAL A C 1
ATOM 822 O O . VAL A 1 108 ? 0.727 -3.580 4.792 1.00 77.19 108 VAL A O 1
ATOM 825 N N . ASP A 1 109 ? -0.616 -2.724 6.355 1.00 78.38 109 ASP A N 1
ATOM 826 C CA . ASP A 1 109 ? -1.854 -3.133 5.686 1.00 78.38 109 ASP A CA 1
ATOM 827 C C . ASP A 1 109 ? -2.091 -2.380 4.368 1.00 78.38 109 ASP A C 1
ATOM 829 O O . ASP A 1 109 ? -2.543 -2.977 3.390 1.00 78.38 109 ASP A O 1
ATOM 833 N N . VAL A 1 110 ? -1.710 -1.103 4.313 1.00 84.38 110 VAL A N 1
ATOM 834 C CA . VAL A 1 110 ? -1.770 -0.273 3.103 1.00 84.38 110 VAL A CA 1
ATOM 835 C C . VAL A 1 110 ? -0.740 -0.745 2.070 1.00 84.38 110 VAL A C 1
ATOM 837 O O . VAL A 1 110 ? -1.077 -0.880 0.894 1.00 84.38 110 VAL A O 1
ATOM 840 N N . ILE A 1 111 ? 0.479 -1.093 2.502 1.00 82.12 111 ILE A N 1
ATOM 841 C CA . ILE A 1 111 ? 1.521 -1.671 1.633 1.00 82.12 111 ILE A CA 1
ATOM 842 C C . ILE A 1 111 ? 1.056 -2.998 1.026 1.00 82.12 111 ILE A C 1
ATOM 844 O O . ILE A 1 111 ? 1.269 -3.252 -0.162 1.00 82.12 111 ILE A O 1
ATOM 848 N N . VAL A 1 112 ? 0.423 -3.863 1.822 1.00 83.56 112 VAL A N 1
ATOM 849 C CA . VAL A 1 112 ? -0.102 -5.148 1.338 1.00 83.56 112 VAL A CA 1
ATOM 850 C C . VAL A 1 112 ? -1.222 -4.928 0.319 1.00 83.56 112 VAL A C 1
ATOM 852 O O . VAL A 1 112 ? -1.226 -5.585 -0.724 1.00 83.56 112 VAL A O 1
ATOM 855 N N . ALA A 1 113 ? -2.129 -3.980 0.572 1.00 88.00 113 ALA A N 1
ATOM 856 C CA . ALA A 1 113 ? -3.190 -3.622 -0.367 1.00 88.00 113 ALA A CA 1
ATOM 857 C C . ALA A 1 113 ? -2.627 -3.073 -1.691 1.00 88.00 113 ALA A C 1
ATOM 859 O O . ALA A 1 113 ? -3.027 -3.534 -2.760 1.00 88.00 113 ALA A O 1
ATOM 860 N N . LEU A 1 114 ? -1.654 -2.160 -1.634 1.00 87.62 114 LEU A N 1
ATOM 861 C CA . LEU A 1 114 ? -0.997 -1.610 -2.822 1.00 87.62 114 LEU A CA 1
ATOM 862 C C . LEU A 1 114 ? -0.287 -2.706 -3.631 1.00 87.62 114 LEU A C 1
ATOM 864 O O . LEU A 1 114 ? -0.452 -2.806 -4.844 1.00 87.62 114 LEU A O 1
ATOM 868 N N . ASN A 1 115 ? 0.444 -3.596 -2.959 1.00 86.69 115 ASN A N 1
ATOM 869 C CA . ASN A 1 115 ? 1.117 -4.724 -3.605 1.00 86.69 115 ASN A CA 1
ATOM 870 C C . ASN A 1 115 ? 0.155 -5.710 -4.272 1.00 86.69 115 ASN A C 1
ATOM 872 O O . ASN A 1 115 ? 0.504 -6.296 -5.303 1.00 86.69 115 ASN A O 1
ATOM 876 N N . TYR A 1 116 ? -1.019 -5.921 -3.676 1.00 87.69 116 TYR A N 1
ATOM 877 C CA . TYR A 1 116 ? -2.093 -6.699 -4.281 1.00 87.69 116 TYR A CA 1
ATOM 878 C C . TYR A 1 116 ? -2.629 -6.001 -5.537 1.00 87.69 116 TYR A C 1
ATOM 880 O O . TYR A 1 116 ? -2.760 -6.638 -6.580 1.00 87.69 116 TYR A O 1
ATOM 888 N N . ALA A 1 117 ? -2.860 -4.686 -5.472 1.00 90.56 117 ALA A N 1
ATOM 889 C CA . ALA A 1 117 ? -3.332 -3.907 -6.613 1.00 90.56 117 ALA A CA 1
ATOM 890 C C . ALA A 1 117 ? -2.375 -4.008 -7.807 1.00 90.56 117 ALA A C 1
ATOM 892 O O . ALA A 1 117 ? -2.801 -4.324 -8.912 1.00 90.56 117 ALA A O 1
ATOM 893 N N . VAL A 1 118 ? -1.070 -3.837 -7.580 1.00 88.12 118 VAL A N 1
ATOM 894 C CA . VAL A 1 118 ? -0.036 -3.935 -8.628 1.00 88.12 118 VAL A CA 1
ATOM 895 C C . VAL A 1 118 ? 0.032 -5.334 -9.235 1.00 88.12 118 VAL A C 1
ATOM 897 O O . VAL A 1 118 ? 0.243 -5.491 -10.439 1.00 88.12 118 VAL A O 1
ATOM 900 N N . GLN A 1 119 ? -0.158 -6.375 -8.424 1.00 87.06 119 GLN A N 1
ATOM 901 C CA . GLN A 1 119 ? -0.241 -7.739 -8.937 1.00 87.06 119 GLN A CA 1
ATOM 902 C C . GLN A 1 119 ? -1.440 -7.903 -9.871 1.00 87.06 119 GLN A C 1
ATOM 904 O O . GLN A 1 119 ? -1.319 -8.507 -10.935 1.00 87.06 119 GLN A O 1
ATOM 909 N N . GLU A 1 120 ? -2.580 -7.342 -9.489 1.00 89.06 120 GLU A N 1
ATOM 910 C CA . GLU A 1 120 ? -3.799 -7.433 -10.274 1.00 89.06 120 GLU A CA 1
ATOM 911 C C . GLU A 1 120 ? -3.730 -6.584 -11.553 1.00 89.06 120 GLU A C 1
ATOM 913 O O . GLU A 1 120 ? -4.154 -7.052 -12.609 1.00 89.06 120 GLU A O 1
ATOM 918 N N . VAL A 1 121 ? -3.091 -5.408 -11.513 1.00 88.81 121 VAL A N 1
ATOM 919 C CA . VAL A 1 121 ? -2.740 -4.618 -12.709 1.00 88.81 121 VAL A CA 1
ATOM 920 C C . VAL A 1 121 ? -1.876 -5.447 -13.657 1.00 88.81 121 VAL A C 1
ATOM 922 O O . VAL A 1 121 ? -2.153 -5.527 -14.853 1.00 88.81 121 VAL A O 1
ATOM 925 N N . ASN A 1 122 ? -0.851 -6.130 -13.144 1.00 87.94 122 ASN A N 1
ATOM 926 C CA . ASN A 1 122 ? -0.009 -7.007 -13.956 1.00 87.94 122 ASN A CA 1
ATOM 927 C C . ASN A 1 122 ? -0.782 -8.187 -14.551 1.00 87.94 122 ASN A C 1
ATOM 929 O O . ASN A 1 122 ? -0.553 -8.538 -15.708 1.00 87.94 122 ASN A O 1
ATOM 933 N N . ARG A 1 123 ? -1.712 -8.769 -13.788 1.00 86.62 123 ARG A N 1
ATOM 934 C CA . ARG A 1 123 ? -2.565 -9.877 -14.233 1.00 86.62 123 ARG A CA 1
ATOM 935 C C . ARG A 1 123 ? -3.556 -9.452 -15.320 1.00 86.62 123 ARG A C 1
ATOM 937 O O . ARG A 1 123 ? -3.835 -10.241 -16.216 1.00 86.62 123 ARG A O 1
ATOM 944 N N . ARG A 1 124 ? -4.112 -8.240 -15.223 1.00 88.00 124 ARG A N 1
ATOM 945 C CA . ARG A 1 124 ? -5.119 -7.710 -16.159 1.00 88.00 124 ARG A CA 1
ATOM 946 C C . ARG A 1 124 ? -4.516 -7.009 -17.375 1.00 88.00 124 ARG A C 1
ATOM 948 O O . ARG A 1 124 ? -5.179 -6.919 -18.401 1.00 88.00 124 ARG A O 1
ATOM 955 N N . SER A 1 125 ? -3.286 -6.508 -17.279 1.00 84.94 125 SER A N 1
ATOM 956 C CA . SER A 1 125 ? -2.620 -5.833 -18.397 1.00 84.94 125 SER A CA 1
ATOM 957 C C . SER A 1 125 ? -2.104 -6.825 -19.436 1.00 84.94 125 SER A C 1
ATOM 959 O O . SER A 1 125 ? -1.532 -7.863 -19.105 1.00 84.94 125 SER A O 1
ATOM 961 N N . ASN A 1 126 ? -2.212 -6.452 -20.708 1.00 85.44 126 ASN A N 1
ATOM 962 C CA . ASN A 1 126 ? -1.729 -7.242 -21.841 1.00 85.44 126 ASN A CA 1
ATOM 963 C C . ASN A 1 126 ? -0.268 -6.912 -22.221 1.00 85.44 126 ASN A C 1
ATOM 965 O O . ASN A 1 126 ? 0.066 -6.805 -23.395 1.00 85.44 126 ASN A O 1
ATOM 969 N N . ASN A 1 127 ? 0.596 -6.675 -21.228 1.00 83.31 127 ASN A N 1
ATOM 970 C CA . ASN A 1 127 ? 2.042 -6.535 -21.452 1.00 83.31 127 ASN A CA 1
ATOM 971 C C . ASN A 1 127 ? 2.752 -7.887 -21.257 1.00 83.31 127 ASN A C 1
ATOM 973 O O . ASN A 1 127 ? 2.351 -8.672 -20.396 1.00 83.31 127 ASN A O 1
ATOM 977 N N . LEU A 1 128 ? 3.816 -8.131 -22.022 1.00 84.31 128 LEU A N 1
ATOM 978 C CA . LEU A 1 128 ? 4.724 -9.269 -21.874 1.00 84.31 128 LEU A CA 1
ATOM 979 C C . LEU A 1 128 ? 5.567 -9.162 -20.599 1.00 84.31 128 LEU A C 1
ATOM 981 O O . LEU A 1 128 ? 5.845 -10.181 -19.962 1.00 84.31 128 LEU A O 1
ATOM 985 N N . TYR A 1 129 ? 5.933 -7.940 -20.210 1.00 85.88 129 TYR A N 1
ATOM 986 C CA . TYR A 1 129 ? 6.742 -7.660 -19.029 1.00 85.88 129 TYR A CA 1
ATOM 987 C C . TYR A 1 129 ? 5.901 -7.158 -17.857 1.00 85.88 129 TYR A C 1
ATOM 989 O O . TYR A 1 129 ? 4.852 -6.529 -18.022 1.00 85.88 129 TYR A O 1
ATOM 997 N N . ALA A 1 130 ? 6.347 -7.483 -16.647 1.00 85.62 130 ALA A N 1
ATOM 998 C CA . ALA A 1 130 ? 5.713 -7.030 -15.423 1.00 85.62 130 ALA A CA 1
ATOM 999 C C . ALA A 1 130 ? 6.120 -5.591 -15.095 1.00 85.62 130 ALA A C 1
ATOM 1001 O O . ALA A 1 130 ? 7.267 -5.192 -15.293 1.00 85.62 130 ALA A O 1
ATOM 1002 N N . PHE A 1 131 ? 5.192 -4.849 -14.513 1.00 85.56 131 PHE A N 1
ATOM 1003 C CA . PHE A 1 131 ? 5.415 -3.541 -13.928 1.00 85.56 131 PHE A CA 1
ATOM 1004 C C . PHE A 1 131 ? 5.663 -3.647 -12.423 1.00 85.56 131 PHE A C 1
ATOM 1006 O O . PHE A 1 131 ? 5.077 -4.492 -11.738 1.00 85.56 131 PHE A O 1
ATOM 1013 N N . THR A 1 132 ? 6.495 -2.756 -11.898 1.00 85.69 132 THR A N 1
ATOM 1014 C CA . THR A 1 132 ? 6.745 -2.600 -10.463 1.00 85.69 132 THR A CA 1
ATOM 1015 C C . THR A 1 132 ? 6.507 -1.160 -10.027 1.00 85.69 132 THR A C 1
ATOM 1017 O O . THR A 1 132 ? 6.522 -0.249 -10.853 1.00 85.69 132 THR A O 1
ATOM 1020 N N . LEU A 1 133 ? 6.295 -0.967 -8.726 1.00 84.25 133 LEU A N 1
ATOM 1021 C CA . LEU A 1 133 ? 6.228 0.356 -8.109 1.00 84.25 133 LEU A CA 1
ATOM 1022 C C . LEU A 1 133 ? 7.575 1.067 -8.244 1.00 84.25 133 LEU A C 1
ATOM 1024 O O . LEU A 1 133 ? 8.624 0.447 -8.040 1.00 84.25 133 LEU A O 1
ATOM 1028 N N . THR A 1 134 ? 7.528 2.359 -8.551 1.00 81.25 134 THR A N 1
ATOM 1029 C CA . THR A 1 134 ? 8.672 3.273 -8.441 1.00 81.25 134 THR A CA 1
ATOM 1030 C C . THR A 1 134 ? 8.504 4.169 -7.209 1.00 81.25 134 THR A C 1
ATOM 1032 O O . THR A 1 134 ? 7.886 3.745 -6.229 1.00 81.25 134 THR A O 1
ATOM 1035 N N . SER A 1 135 ? 9.095 5.369 -7.208 1.00 81.19 135 SER A N 1
ATOM 1036 C CA . SER A 1 135 ? 8.948 6.302 -6.091 1.00 81.19 135 SER A CA 1
ATOM 1037 C C . SER A 1 135 ? 7.476 6.631 -5.854 1.00 81.19 135 SER A C 1
ATOM 1039 O O . SER A 1 135 ? 6.759 6.932 -6.798 1.00 81.19 135 SER A O 1
ATOM 1041 N N . LEU A 1 136 ? 7.029 6.605 -4.599 1.00 78.75 136 LEU A N 1
ATOM 1042 C CA . LEU A 1 136 ? 5.659 6.978 -4.226 1.00 78.75 136 LEU A CA 1
ATOM 1043 C C . LEU A 1 136 ? 5.500 8.494 -4.012 1.00 78.75 136 LEU A C 1
ATOM 1045 O O . LEU A 1 136 ? 4.516 8.940 -3.418 1.00 78.75 136 LEU A O 1
ATOM 1049 N N . ASP A 1 137 ? 6.461 9.287 -4.487 1.00 76.12 137 ASP A N 1
ATOM 1050 C CA . ASP A 1 137 ? 6.389 10.744 -4.463 1.00 76.12 137 ASP A CA 1
ATOM 1051 C C . ASP A 1 137 ? 5.172 11.227 -5.260 1.00 76.12 137 ASP A C 1
ATOM 1053 O O . ASP A 1 137 ? 4.967 10.846 -6.411 1.00 76.12 137 ASP A O 1
ATOM 1057 N N . GLY A 1 138 ? 4.343 12.066 -4.637 1.00 74.19 138 GLY A N 1
ATOM 1058 C CA . GLY A 1 138 ? 3.123 12.589 -5.260 1.00 74.19 138 GLY A CA 1
ATOM 1059 C C . GLY A 1 138 ? 1.942 11.613 -5.308 1.00 74.19 138 GLY A C 1
ATOM 1060 O O . GLY A 1 138 ? 0.879 11.995 -5.792 1.00 74.19 138 GLY A O 1
ATOM 1061 N N . VAL A 1 139 ? 2.078 10.391 -4.779 1.00 85.50 139 VAL A N 1
ATOM 1062 C CA . VAL A 1 139 ? 0.949 9.461 -4.636 1.00 85.50 139 VAL A CA 1
ATOM 1063 C C . VAL A 1 139 ? 0.012 9.953 -3.536 1.00 85.50 139 VAL A C 1
ATOM 1065 O O . VAL A 1 139 ? 0.446 10.289 -2.435 1.00 85.50 139 VAL A O 1
ATOM 1068 N N . GLU A 1 140 ? -1.294 9.936 -3.790 1.00 87.81 140 GLU A N 1
ATOM 1069 C CA . GLU A 1 140 ? -2.292 10.174 -2.747 1.00 87.81 140 GLU A CA 1
ATOM 1070 C C . GLU A 1 140 ? -2.875 8.840 -2.286 1.00 87.81 140 GLU A C 1
ATOM 1072 O O . GLU A 1 140 ? -3.538 8.138 -3.051 1.00 87.81 140 GLU A O 1
ATOM 1077 N N . ALA A 1 141 ? -2.661 8.486 -1.020 1.00 88.00 141 ALA A N 1
ATOM 1078 C CA . ALA A 1 141 ? -3.265 7.307 -0.413 1.00 88.00 141 ALA A CA 1
ATOM 1079 C C . ALA A 1 141 ? -4.377 7.722 0.551 1.00 88.00 141 ALA A C 1
ATOM 1081 O O . ALA A 1 141 ? -4.220 8.627 1.370 1.00 88.00 141 ALA A O 1
ATOM 1082 N N . THR A 1 142 ? -5.514 7.035 0.490 1.00 88.00 142 THR A N 1
ATOM 1083 C CA . THR A 1 142 ? -6.607 7.228 1.442 1.00 88.00 142 THR A CA 1
ATOM 1084 C C . THR A 1 142 ? -7.197 5.903 1.894 1.00 88.00 142 THR A C 1
ATOM 1086 O O . THR A 1 142 ? -7.171 4.909 1.169 1.00 88.00 142 THR A O 1
ATOM 1089 N N . GLN A 1 143 ? -7.761 5.899 3.098 1.00 87.00 143 GLN A N 1
ATOM 1090 C CA . GLN A 1 143 ? -8.443 4.747 3.672 1.00 87.00 143 GLN A CA 1
ATOM 1091 C C . GLN A 1 143 ? -9.845 5.109 4.157 1.00 87.00 143 GLN A C 1
ATOM 1093 O O . GLN A 1 143 ? -10.104 6.238 4.578 1.00 87.00 143 GLN A O 1
ATOM 1098 N N . GLN A 1 144 ? -10.742 4.130 4.129 1.00 86.88 144 GLN A N 1
ATOM 1099 C CA . GLN A 1 144 ? -12.114 4.264 4.602 1.00 86.88 144 GLN A CA 1
ATOM 1100 C C . GLN A 1 144 ? -12.596 2.938 5.200 1.00 86.88 144 GLN A C 1
ATOM 1102 O O . GLN A 1 144 ? -12.438 1.883 4.584 1.00 86.88 144 GLN A O 1
ATOM 1107 N N . ILE A 1 145 ? -13.203 2.974 6.389 1.00 82.88 145 ILE A N 1
ATOM 1108 C CA . ILE A 1 145 ? -13.841 1.791 6.981 1.00 82.88 145 ILE A CA 1
ATOM 1109 C C . ILE A 1 145 ? -15.275 1.679 6.460 1.00 82.88 145 ILE A C 1
ATOM 1111 O O . ILE A 1 145 ? -16.094 2.568 6.659 1.00 82.88 145 ILE A O 1
ATOM 1115 N N . VAL A 1 146 ? -15.584 0.568 5.803 1.00 84.81 146 VAL A N 1
ATOM 1116 C CA . VAL A 1 146 ? -16.910 0.254 5.248 1.00 84.81 146 VAL A CA 1
ATOM 1117 C C . VAL A 1 146 ? -17.337 -1.130 5.754 1.00 84.81 146 VAL A C 1
ATOM 1119 O O . VAL A 1 146 ? -17.027 -1.500 6.886 1.00 84.81 146 VAL A O 1
ATOM 1122 N N . SER A 1 147 ? -17.989 -1.956 4.930 1.00 85.88 147 SER A N 1
ATOM 1123 C CA . SER A 1 147 ? -18.038 -3.406 5.153 1.00 85.88 147 SER A CA 1
ATOM 1124 C C . SER A 1 147 ? -16.660 -4.016 4.837 1.00 85.88 147 SER A C 1
ATOM 1126 O O . SER A 1 147 ? -16.484 -4.709 3.840 1.00 85.88 147 SER A O 1
ATOM 1128 N N . GLY A 1 148 ? -15.646 -3.660 5.633 1.00 87.00 148 GLY A N 1
ATOM 1129 C CA . GLY A 1 148 ? -14.229 -3.947 5.395 1.00 87.00 148 GLY A CA 1
ATOM 1130 C C . GLY A 1 148 ? -13.370 -2.680 5.452 1.00 87.00 148 GLY A C 1
ATOM 1131 O O . GLY A 1 148 ? -13.764 -1.683 6.056 1.00 87.00 148 GLY A O 1
ATOM 1132 N N . LYS A 1 149 ? -12.205 -2.704 4.805 1.00 87.56 149 LYS A N 1
ATOM 1133 C CA . LYS A 1 149 ? -11.348 -1.528 4.602 1.00 87.56 149 LYS A CA 1
ATOM 1134 C C . LYS A 1 149 ? -11.229 -1.241 3.114 1.00 87.56 149 LYS A C 1
ATOM 1136 O O . LYS A 1 149 ? -10.916 -2.147 2.350 1.00 87.56 149 LYS A O 1
ATOM 1141 N N . LEU A 1 150 ? -11.472 -0.004 2.714 1.00 90.62 150 LEU A N 1
ATOM 1142 C CA . LEU A 1 150 ? -11.316 0.445 1.341 1.00 90.62 150 LEU A CA 1
ATOM 1143 C C . LEU A 1 150 ? -10.094 1.358 1.262 1.00 90.62 150 LEU A C 1
ATOM 1145 O O . LEU A 1 150 ? -10.042 2.375 1.954 1.00 90.62 150 LEU A O 1
ATOM 1149 N N . TYR A 1 151 ? -9.123 0.979 0.441 1.00 93.75 151 TYR A N 1
ATOM 1150 C CA . TYR A 1 151 ? -7.905 1.737 0.181 1.00 93.75 151 TYR A CA 1
ATOM 1151 C C . TYR A 1 151 ? -7.999 2.338 -1.215 1.00 93.75 151 TYR A C 1
ATOM 1153 O O . TYR A 1 151 ? -8.312 1.618 -2.161 1.00 93.75 151 TYR A O 1
ATOM 1161 N N . ARG A 1 152 ? -7.738 3.636 -1.354 1.00 94.75 152 ARG A N 1
ATOM 1162 C CA . ARG A 1 152 ? -7.667 4.298 -2.660 1.00 94.75 152 ARG A CA 1
ATOM 1163 C C . ARG A 1 152 ? -6.307 4.935 -2.819 1.00 94.75 152 ARG A C 1
ATOM 1165 O O . ARG A 1 152 ? -5.880 5.676 -1.935 1.00 94.75 152 ARG A O 1
ATOM 1172 N N . PHE A 1 153 ? -5.680 4.656 -3.944 1.00 93.75 153 PHE A N 1
ATOM 1173 C CA . PHE A 1 153 ? -4.396 5.192 -4.340 1.00 93.75 153 PHE A CA 1
ATOM 1174 C C . PHE A 1 153 ? -4.599 5.974 -5.627 1.00 93.75 153 PHE A C 1
ATOM 1176 O O . PHE A 1 153 ? -5.176 5.434 -6.568 1.00 93.75 153 PHE A O 1
ATOM 1183 N N . LYS A 1 154 ? -4.148 7.223 -5.663 1.00 93.06 154 LYS A N 1
ATOM 1184 C CA . LYS A 1 154 ? -4.144 8.030 -6.880 1.00 93.06 154 LYS A CA 1
ATOM 1185 C C . LYS A 1 154 ? -2.728 8.342 -7.306 1.00 93.06 154 LYS A C 1
ATOM 1187 O O . LYS A 1 154 ? -1.870 8.575 -6.452 1.00 93.06 154 LYS A O 1
ATOM 1192 N N . GLY A 1 155 ? -2.511 8.367 -8.613 1.00 90.25 155 GLY A N 1
ATOM 1193 C CA . GLY A 1 155 ? -1.224 8.736 -9.181 1.00 90.25 155 GLY A CA 1
ATOM 1194 C C . GLY A 1 155 ? -0.121 7.704 -8.937 1.00 90.25 155 GLY A C 1
ATOM 1195 O O . GLY A 1 155 ? 1.036 8.089 -8.858 1.00 90.25 155 GLY A O 1
ATOM 1196 N N . VAL A 1 156 ? -0.445 6.413 -8.790 1.00 90.38 156 VAL A N 1
ATOM 1197 C CA . VAL A 1 156 ? 0.543 5.353 -8.511 1.00 90.38 156 VAL A CA 1
ATOM 1198 C C . VAL A 1 156 ? 1.453 5.151 -9.722 1.00 90.38 156 VAL A C 1
ATOM 1200 O O . VAL A 1 156 ? 0.965 4.666 -10.747 1.00 90.38 156 VAL A O 1
ATOM 1203 N N . PRO A 1 157 ? 2.761 5.447 -9.627 1.00 88.31 157 PRO A N 1
ATOM 1204 C CA . PRO A 1 157 ? 3.662 5.287 -10.751 1.00 88.31 157 PRO A CA 1
ATOM 1205 C C . PRO A 1 157 ? 4.177 3.849 -10.822 1.00 88.31 157 PRO A C 1
ATOM 1207 O O . PRO A 1 157 ? 4.655 3.261 -9.843 1.00 88.31 157 PRO A O 1
ATOM 1210 N N . LEU A 1 158 ? 4.069 3.277 -12.015 1.00 88.56 158 LEU A N 1
ATOM 1211 C CA . LEU A 1 158 ? 4.512 1.935 -12.339 1.00 88.56 158 LEU A CA 1
ATOM 1212 C C . LEU A 1 158 ? 5.504 1.987 -13.496 1.00 88.56 158 LEU A C 1
ATOM 1214 O O . LEU A 1 158 ? 5.280 2.671 -14.493 1.00 88.56 158 LEU A O 1
ATOM 1218 N N . GLN A 1 159 ? 6.580 1.215 -13.382 1.00 88.50 159 GLN A N 1
ATOM 1219 C CA . GLN A 1 159 ? 7.603 1.103 -14.417 1.00 88.50 159 GLN A CA 1
ATOM 1220 C C . GLN A 1 159 ? 7.818 -0.350 -14.808 1.00 88.50 159 GLN A C 1
ATOM 1222 O O . GLN A 1 159 ? 7.826 -1.256 -13.969 1.00 88.50 159 GLN A O 1
ATOM 1227 N N . GLU A 1 160 ? 7.977 -0.559 -16.106 1.00 87.94 160 GLU A N 1
ATOM 1228 C CA . GLU A 1 160 ? 8.265 -1.852 -16.694 1.00 87.94 160 GLU A CA 1
ATOM 1229 C C . GLU A 1 160 ? 9.591 -2.414 -16.173 1.00 87.94 160 GLU A C 1
ATOM 1231 O O . GLU A 1 160 ? 10.595 -1.715 -15.998 1.00 87.94 160 GLU A O 1
ATOM 1236 N N . THR A 1 161 ? 9.587 -3.715 -15.916 1.00 86.00 161 THR A N 1
ATOM 1237 C CA . THR A 1 161 ? 10.747 -4.471 -15.454 1.00 86.00 161 THR A CA 1
ATOM 1238 C C . THR A 1 161 ? 11.244 -5.404 -16.546 1.00 86.00 161 THR A C 1
ATOM 1240 O O . THR A 1 161 ? 10.549 -5.714 -17.505 1.00 86.00 161 THR A O 1
ATOM 1243 N N . ARG A 1 162 ? 12.446 -5.946 -16.354 1.00 81.94 162 ARG A N 1
ATOM 1244 C CA . ARG A 1 162 ? 13.014 -6.982 -17.233 1.00 81.94 162 ARG A CA 1
ATOM 1245 C C . ARG A 1 162 ? 12.345 -8.355 -17.086 1.00 81.94 162 ARG A C 1
ATOM 1247 O O . ARG A 1 162 ? 12.721 -9.299 -17.773 1.00 81.94 162 ARG A O 1
ATOM 1254 N N . CYS A 1 163 ? 11.408 -8.502 -16.150 1.00 81.44 163 CYS A N 1
ATOM 1255 C CA . CYS A 1 163 ? 10.778 -9.779 -15.850 1.00 81.44 163 CYS A CA 1
ATOM 1256 C C . CYS A 1 163 ? 9.563 -10.013 -16.742 1.00 81.44 163 CYS A C 1
ATOM 1258 O O . CYS A 1 163 ? 8.595 -9.256 -16.692 1.00 81.44 163 CYS A O 1
ATOM 1260 N N . GLY A 1 164 ? 9.593 -11.093 -17.521 1.00 76.75 164 GLY A N 1
ATOM 1261 C CA . GLY A 1 164 ? 8.424 -11.551 -18.265 1.00 76.75 164 GLY A CA 1
ATOM 1262 C C . GLY A 1 164 ? 7.337 -12.085 -17.327 1.00 76.75 164 GLY A C 1
ATOM 1263 O O . GLY A 1 164 ? 7.633 -12.749 -16.333 1.00 76.75 164 GLY A O 1
ATOM 1264 N N . LYS A 1 165 ? 6.064 -11.856 -17.661 1.00 74.31 165 LYS A N 1
ATOM 1265 C CA . LYS A 1 165 ? 4.918 -12.349 -16.872 1.00 74.31 165 LYS A CA 1
ATOM 1266 C C . LYS A 1 165 ? 4.757 -13.874 -16.898 1.00 74.31 165 LYS A C 1
ATOM 1268 O O . LYS A 1 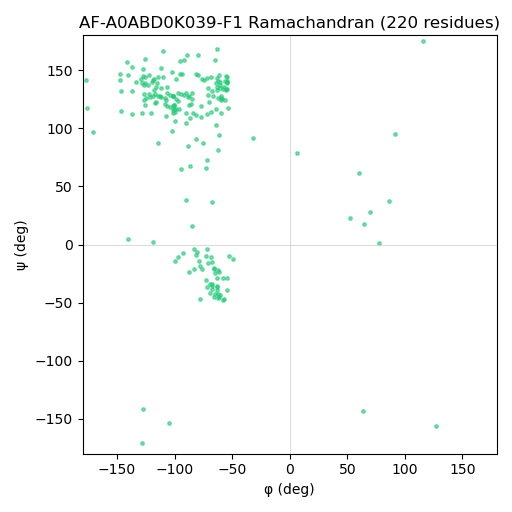165 ? 4.033 -14.421 -16.071 1.00 74.31 165 LYS A O 1
ATOM 1273 N N . MET A 1 166 ? 5.430 -14.558 -17.829 1.00 57.22 166 MET A N 1
ATOM 1274 C CA . MET A 1 166 ? 5.315 -16.006 -18.052 1.00 57.22 166 MET A CA 1
ATOM 1275 C C . MET A 1 166 ? 6.108 -16.868 -17.057 1.00 57.22 166 MET A C 1
ATOM 1277 O O . MET A 1 166 ? 5.857 -18.066 -16.964 1.00 57.22 166 MET A O 1
ATOM 1281 N N . ALA A 1 167 ? 7.026 -16.286 -16.283 1.00 49.59 167 ALA A N 1
ATOM 1282 C CA . ALA A 1 167 ? 7.715 -16.991 -15.208 1.00 49.59 167 ALA A CA 1
ATOM 1283 C C . ALA A 1 167 ? 7.083 -16.580 -13.878 1.00 49.59 167 ALA A C 1
ATOM 1285 O O . ALA A 1 167 ? 7.391 -15.506 -13.373 1.00 49.59 167 ALA A O 1
ATOM 1286 N N . SER A 1 168 ? 6.161 -17.406 -13.367 1.00 47.59 168 SER A N 1
ATOM 1287 C CA . SER A 1 168 ? 5.548 -17.362 -12.02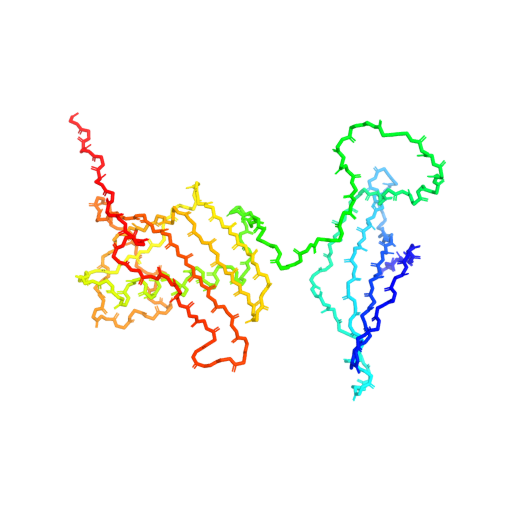8 1.00 47.59 168 SER A CA 1
ATOM 1288 C C . SER A 1 168 ? 5.942 -16.141 -11.192 1.00 47.59 168 SER A C 1
ATOM 1290 O O . SER A 1 168 ? 6.809 -16.233 -10.318 1.00 47.59 168 SER A O 1
ATOM 1292 N N . PHE A 1 169 ? 5.304 -14.999 -11.482 1.00 52.25 169 PHE A N 1
ATOM 1293 C CA . PHE A 1 169 ? 5.538 -13.726 -10.802 1.00 52.25 169 PHE A CA 1
ATOM 1294 C C . PHE A 1 169 ? 4.956 -13.799 -9.382 1.00 52.25 169 PHE A C 1
ATOM 1296 O O . PHE A 1 169 ? 3.879 -13.286 -9.070 1.00 52.25 169 PHE A O 1
ATOM 1303 N N . THR A 1 170 ? 5.637 -14.560 -8.536 1.00 51.94 170 THR A N 1
ATOM 1304 C CA . THR A 1 170 ? 5.337 -14.754 -7.122 1.00 51.94 170 THR A CA 1
ATOM 1305 C C . THR A 1 170 ? 5.866 -13.560 -6.327 1.00 51.94 170 THR A C 1
ATOM 1307 O O . THR A 1 170 ? 6.690 -12.783 -6.806 1.00 51.94 170 THR A O 1
ATOM 1310 N N . ALA A 1 171 ? 5.401 -13.373 -5.090 1.00 45.03 171 ALA A N 1
ATOM 1311 C CA . ALA A 1 171 ? 5.890 -12.288 -4.231 1.00 45.03 171 ALA A CA 1
ATOM 1312 C C . ALA A 1 171 ? 7.431 -12.299 -4.077 1.00 45.03 171 ALA A C 1
ATOM 1314 O O . ALA A 1 171 ? 8.041 -11.241 -3.955 1.00 45.03 171 ALA A O 1
ATOM 1315 N N . THR A 1 172 ? 8.054 -13.479 -4.169 1.00 41.88 172 THR A N 1
ATOM 1316 C CA . THR A 1 172 ? 9.505 -13.697 -4.082 1.00 41.88 172 THR A CA 1
ATOM 1317 C C . THR A 1 172 ? 10.276 -13.226 -5.321 1.00 41.88 172 THR A C 1
ATOM 1319 O O . THR A 1 172 ? 11.414 -12.791 -5.187 1.00 41.88 172 THR A O 1
ATOM 1322 N N . SER A 1 173 ? 9.684 -13.257 -6.522 1.00 50.28 173 SER A N 1
ATOM 1323 C CA . SER A 1 173 ? 10.357 -12.787 -7.745 1.00 50.28 173 SER A CA 1
ATOM 1324 C C . SER A 1 173 ? 10.363 -11.258 -7.863 1.00 50.28 173 SER A C 1
ATOM 1326 O O . SER A 1 173 ? 11.182 -10.696 -8.582 1.00 50.28 173 SER A O 1
ATOM 1328 N N . ARG A 1 174 ? 9.490 -10.557 -7.127 1.00 52.91 174 ARG A N 1
ATOM 1329 C CA . ARG A 1 174 ? 9.328 -9.095 -7.203 1.00 52.91 174 ARG A CA 1
ATOM 1330 C C . ARG A 1 174 ? 10.545 -8.318 -6.692 1.00 52.91 174 ARG A C 1
ATOM 1332 O O . ARG A 1 174 ? 10.867 -7.285 -7.261 1.00 52.91 174 ARG A O 1
ATOM 1339 N N . SER A 1 175 ? 11.253 -8.831 -5.683 1.00 55.84 175 SER A N 1
ATOM 1340 C CA . SER A 1 175 ? 12.487 -8.209 -5.174 1.00 55.84 175 SER A CA 1
ATOM 1341 C C . SER A 1 175 ? 13.675 -8.334 -6.138 1.00 55.84 175 SER A C 1
ATOM 1343 O O . SER A 1 175 ? 14.650 -7.603 -6.004 1.00 55.84 175 SER A O 1
ATOM 1345 N N . GLN A 1 176 ? 13.595 -9.233 -7.126 1.00 59.78 176 GLN A N 1
ATOM 1346 C CA . GLN A 1 176 ? 14.641 -9.468 -8.131 1.00 59.78 176 GLN A CA 1
ATOM 1347 C C . GLN A 1 176 ? 14.346 -8.772 -9.477 1.00 59.78 176 GLN A C 1
ATOM 1349 O O . GLN A 1 176 ? 15.237 -8.620 -10.325 1.00 59.78 176 GLN A O 1
ATOM 1354 N N . CYS A 1 177 ? 13.103 -8.320 -9.667 1.00 71.31 177 CYS A N 1
ATOM 1355 C CA . CYS A 1 177 ? 12.622 -7.652 -10.871 1.00 71.31 177 CYS A CA 1
ATOM 1356 C C . CYS A 1 177 ? 12.848 -6.145 -10.790 1.00 71.31 177 CYS A C 1
ATOM 1358 O O . CYS A 1 177 ? 11.969 -5.381 -10.401 1.00 71.31 177 CYS A O 1
ATOM 1360 N N . THR A 1 178 ? 14.049 -5.719 -11.171 1.00 77.88 178 THR A N 1
ATOM 1361 C CA . THR A 1 178 ? 14.398 -4.299 -11.212 1.00 77.88 178 THR A CA 1
ATOM 1362 C C . THR A 1 178 ? 13.690 -3.590 -12.374 1.00 77.88 178 THR A C 1
ATOM 1364 O O . THR A 1 178 ? 13.585 -4.178 -13.463 1.00 77.88 178 THR A O 1
ATOM 1367 N N . PRO A 1 179 ? 13.257 -2.330 -12.183 1.00 83.06 179 PRO A N 1
ATOM 1368 C CA . PRO A 1 179 ? 12.809 -1.475 -13.277 1.00 83.06 179 PRO A CA 1
ATOM 1369 C C . PRO A 1 179 ? 13.882 -1.367 -14.367 1.00 83.06 179 PRO A C 1
ATOM 1371 O O . PRO A 1 179 ? 15.080 -1.349 -14.067 1.00 83.06 179 PRO A O 1
ATOM 1374 N N . VAL A 1 180 ? 13.463 -1.304 -15.629 1.00 84.19 180 VAL A N 1
ATOM 1375 C CA . VAL A 1 180 ? 14.369 -1.074 -16.763 1.00 84.19 180 VAL A CA 1
ATOM 1376 C C . VAL A 1 180 ? 14.470 0.422 -17.014 1.00 84.19 180 VAL A C 1
ATOM 1378 O O . VAL A 1 180 ? 13.454 1.111 -17.121 1.00 84.19 180 VAL A O 1
ATOM 1381 N N . GLN A 1 181 ? 15.694 0.933 -17.133 1.00 75.31 181 GLN A N 1
ATOM 1382 C CA . GLN A 1 181 ? 15.928 2.322 -17.520 1.00 75.31 181 GLN A CA 1
ATOM 1383 C C . GLN A 1 181 ? 15.317 2.566 -18.910 1.00 75.31 181 GLN A C 1
ATOM 1385 O O . GLN A 1 181 ? 15.596 1.817 -19.841 1.00 75.31 181 GLN A O 1
ATOM 1390 N N . ASN A 1 182 ? 14.460 3.585 -19.035 1.00 76.69 182 ASN A N 1
ATOM 1391 C CA . ASN A 1 182 ? 13.654 3.874 -20.234 1.00 76.69 182 ASN A CA 1
ATOM 1392 C C . ASN A 1 182 ? 12.600 2.809 -20.603 1.00 76.69 182 ASN A C 1
ATOM 1394 O O . ASN A 1 182 ? 12.103 2.809 -21.729 1.00 76.69 182 ASN A O 1
ATOM 1398 N N . GLY A 1 183 ? 12.238 1.917 -19.674 1.00 80.62 183 GLY A N 1
ATOM 1399 C CA . GLY A 1 183 ? 11.084 1.029 -19.836 1.00 80.62 183 GLY A CA 1
ATOM 1400 C C . GLY A 1 183 ? 9.768 1.806 -19.933 1.00 80.62 183 GLY A C 1
ATOM 1401 O O . GLY A 1 183 ? 9.721 3.011 -19.661 1.00 80.62 183 GLY A O 1
ATOM 1402 N N . GLN A 1 184 ? 8.687 1.127 -20.318 1.00 87.06 184 GLN A N 1
ATOM 1403 C CA . GLN A 1 184 ? 7.364 1.752 -20.315 1.00 87.06 184 GLN A CA 1
ATOM 1404 C C . GLN A 1 184 ? 6.985 2.208 -18.901 1.00 87.06 184 GLN A C 1
ATOM 1406 O O . GLN A 1 184 ? 7.186 1.481 -17.924 1.00 87.06 184 GLN A O 1
ATOM 1411 N N . THR A 1 185 ? 6.422 3.407 -18.794 1.00 89.06 185 THR A N 1
ATOM 1412 C CA . THR A 1 185 ? 5.919 3.959 -17.537 1.00 89.06 185 THR A CA 1
ATOM 1413 C C . THR A 1 185 ? 4.420 4.198 -17.650 1.00 89.06 185 THR A C 1
ATOM 1415 O O . THR A 1 185 ? 3.908 4.556 -18.710 1.00 89.06 185 THR A O 1
ATOM 1418 N N . MET A 1 186 ? 3.696 3.953 -16.564 1.00 90.06 186 MET A N 1
ATOM 1419 C CA . MET A 1 186 ? 2.280 4.286 -16.466 1.00 90.06 186 MET A CA 1
ATOM 1420 C C . MET A 1 186 ? 1.946 4.799 -15.077 1.00 90.06 186 MET A C 1
ATOM 1422 O O . MET A 1 186 ? 2.620 4.476 -14.099 1.00 90.06 186 MET A O 1
ATOM 1426 N N . VAL A 1 187 ? 0.865 5.558 -15.001 1.00 92.56 187 VAL A N 1
ATOM 1427 C CA . VAL A 1 187 ? 0.309 6.063 -13.753 1.00 92.56 187 VAL A CA 1
ATOM 1428 C C . VAL A 1 187 ? -1.093 5.497 -13.588 1.00 92.56 187 VAL A C 1
ATOM 1430 O O . VAL A 1 187 ? -1.881 5.508 -14.536 1.00 92.56 187 VAL A O 1
ATOM 1433 N N . CYS A 1 188 ? -1.388 4.978 -12.396 1.00 92.50 188 CYS A N 1
ATOM 1434 C CA . CYS A 1 188 ? -2.650 4.311 -12.107 1.00 92.50 188 CYS A CA 1
ATOM 1435 C C . CYS A 1 188 ? -3.386 4.886 -10.894 1.00 92.50 188 CYS A C 1
ATOM 1437 O O . CYS A 1 188 ? -2.783 5.173 -9.858 1.00 92.50 188 CYS A O 1
ATOM 1439 N N . ASP A 1 189 ? -4.711 4.905 -10.995 1.00 95.25 189 ASP A N 1
ATOM 1440 C CA . ASP A 1 189 ? -5.634 5.119 -9.888 1.00 95.25 189 ASP A CA 1
ATOM 1441 C C . ASP A 1 189 ? -6.258 3.773 -9.500 1.00 95.25 189 ASP A C 1
ATOM 1443 O O . ASP A 1 189 ? -6.898 3.095 -10.305 1.00 95.25 189 ASP A O 1
ATOM 1447 N N . LEU A 1 190 ? -6.027 3.345 -8.258 1.00 94.56 190 LEU A N 1
ATOM 1448 C CA . LEU A 1 190 ? -6.300 1.985 -7.799 1.00 94.56 190 LEU A CA 1
ATOM 1449 C C . LEU A 1 190 ? -7.168 2.000 -6.542 1.00 94.56 190 LEU A C 1
ATOM 1451 O O . LEU A 1 190 ? -6.825 2.642 -5.548 1.00 94.56 190 LEU A O 1
ATOM 1455 N N . THR A 1 191 ? -8.251 1.221 -6.548 1.00 95.88 191 THR A N 1
ATOM 1456 C CA . THR A 1 191 ? -9.115 1.027 -5.376 1.00 95.88 191 THR A CA 1
ATOM 1457 C C . THR A 1 191 ? -9.097 -0.431 -4.936 1.00 95.88 191 THR A C 1
ATOM 1459 O O . THR A 1 191 ? -9.449 -1.330 -5.695 1.00 95.88 191 THR A O 1
ATOM 1462 N N . VAL A 1 192 ? -8.699 -0.683 -3.691 1.00 95.50 192 VAL A N 1
ATOM 1463 C CA . VAL A 1 192 ? -8.605 -2.028 -3.116 1.00 95.50 192 VAL A CA 1
ATOM 1464 C C . VAL A 1 192 ? -9.578 -2.172 -1.963 1.00 95.50 192 VAL A C 1
ATOM 1466 O O . VAL A 1 192 ? -9.488 -1.452 -0.967 1.00 95.50 192 VAL A O 1
ATOM 1469 N N . TRP A 1 193 ? -10.464 -3.157 -2.058 1.00 95.50 193 TRP A N 1
ATOM 1470 C CA . TRP A 1 193 ? -11.372 -3.512 -0.980 1.00 95.50 193 TRP A CA 1
ATOM 1471 C C . TRP A 1 193 ? -10.877 -4.746 -0.238 1.00 95.50 193 TRP A C 1
ATOM 1473 O O . TRP A 1 193 ? -10.753 -5.831 -0.804 1.00 95.50 193 TRP A O 1
ATOM 1483 N N . TRP A 1 194 ? -10.603 -4.582 1.051 1.00 94.00 194 TRP A N 1
ATOM 1484 C CA . TRP A 1 194 ? -10.267 -5.666 1.956 1.00 94.00 194 TRP A CA 1
ATOM 1485 C C . TRP A 1 194 ? -11.458 -6.065 2.825 1.00 94.00 194 TRP A C 1
ATOM 1487 O O . TRP A 1 194 ? -12.037 -5.235 3.529 1.00 94.00 194 TRP A O 1
ATOM 1497 N N . GLN A 1 195 ? -11.775 -7.357 2.842 1.00 91.75 195 GLN A N 1
ATOM 1498 C CA . GLN A 1 195 ? -12.849 -7.938 3.641 1.00 91.75 195 GLN A CA 1
ATOM 1499 C C . GLN A 1 195 ? -12.370 -9.240 4.287 1.00 91.75 195 GLN A C 1
ATOM 1501 O O . GLN A 1 195 ? -12.154 -10.246 3.612 1.00 91.75 195 GLN A O 1
ATOM 1506 N N . ALA A 1 196 ? -12.237 -9.250 5.617 1.00 85.44 196 ALA A N 1
ATOM 1507 C CA . ALA A 1 196 ? -11.690 -10.393 6.356 1.00 85.44 196 ALA A CA 1
ATOM 1508 C C . ALA A 1 196 ? -12.465 -11.710 6.141 1.00 85.44 196 ALA A C 1
ATOM 1510 O O . ALA A 1 196 ? -11.873 -12.787 6.230 1.00 85.44 196 ALA A O 1
ATOM 1511 N N . TRP A 1 197 ? -13.770 -11.610 5.865 1.00 87.06 197 TRP A N 1
ATOM 1512 C CA . TRP A 1 197 ? -14.702 -12.728 5.691 1.00 87.06 197 TRP A CA 1
ATOM 1513 C C . TRP A 1 197 ? -14.877 -13.195 4.237 1.00 87.06 197 TRP A C 1
ATOM 1515 O O . TRP A 1 197 ? -15.530 -14.215 4.022 1.00 87.06 197 TRP A O 1
ATOM 1525 N N . ARG A 1 198 ? -14.321 -12.497 3.234 1.00 89.31 198 ARG A N 1
ATOM 1526 C CA . ARG A 1 198 ? -14.381 -12.939 1.828 1.00 89.31 198 ARG A CA 1
ATOM 1527 C C . ARG A 1 198 ? -13.178 -13.799 1.434 1.00 89.31 198 ARG A C 1
ATOM 1529 O O . ARG A 1 198 ? -12.114 -13.761 2.054 1.00 89.31 198 ARG A O 1
ATOM 1536 N N . LYS A 1 199 ? -13.364 -14.583 0.369 1.00 90.56 199 LYS A N 1
ATOM 1537 C CA . LYS A 1 199 ? -12.313 -15.319 -0.345 1.00 90.56 199 LYS A CA 1
ATOM 1538 C C . LYS A 1 199 ? -12.434 -14.978 -1.843 1.00 90.56 199 LYS A C 1
ATOM 1540 O O . LYS A 1 199 ? -13.445 -15.365 -2.425 1.00 90.56 199 LYS A O 1
ATOM 1545 N N . PRO A 1 200 ? -11.466 -14.274 -2.461 1.00 90.00 200 PRO A N 1
ATOM 1546 C CA . PRO A 1 200 ? -10.264 -13.685 -1.858 1.00 90.00 200 PRO A CA 1
ATOM 1547 C C . PRO A 1 200 ? -10.588 -12.564 -0.851 1.00 90.00 200 PRO A C 1
ATOM 1549 O O . PRO A 1 200 ? -11.675 -11.994 -0.869 1.00 90.00 200 PRO A O 1
ATOM 1552 N N . LYS A 1 201 ? -9.645 -12.276 0.060 1.00 88.19 201 LYS A N 1
ATOM 1553 C CA . LYS A 1 201 ? -9.797 -11.218 1.083 1.00 88.19 201 LYS A CA 1
ATOM 1554 C C . LYS A 1 201 ? -9.609 -9.807 0.531 1.00 88.19 201 LYS A C 1
ATOM 1556 O O . LYS A 1 201 ? -10.027 -8.860 1.184 1.00 88.19 201 LYS A O 1
ATOM 1561 N N . TYR A 1 202 ? -8.936 -9.678 -0.607 1.00 91.31 202 TYR A N 1
ATOM 1562 C CA . TYR A 1 202 ? -8.694 -8.420 -1.299 1.00 91.31 202 TYR A CA 1
ATOM 1563 C C . TYR A 1 202 ? -9.344 -8.495 -2.675 1.00 91.31 202 TYR A C 1
ATOM 1565 O O . TYR A 1 202 ? -9.265 -9.537 -3.327 1.00 91.31 202 TYR A O 1
ATOM 1573 N N . THR A 1 203 ? -9.933 -7.392 -3.115 1.00 94.38 203 THR A N 1
ATOM 1574 C CA . THR A 1 203 ? -10.490 -7.228 -4.459 1.00 94.38 203 THR A CA 1
ATOM 1575 C C . THR A 1 203 ? -10.030 -5.889 -5.016 1.00 94.38 203 THR A C 1
ATOM 1577 O O . THR A 1 203 ? -9.945 -4.910 -4.275 1.00 94.38 203 THR A O 1
ATOM 1580 N N . LEU A 1 204 ? -9.690 -5.860 -6.306 1.00 93.69 204 LEU A N 1
ATOM 1581 C CA . LEU A 1 204 ? -9.440 -4.615 -7.025 1.00 93.69 204 LEU A CA 1
ATOM 1582 C C . LEU A 1 204 ? -10.769 -4.156 -7.628 1.00 93.69 204 LEU A C 1
ATOM 1584 O O . LEU A 1 204 ? -11.309 -4.843 -8.503 1.00 93.69 204 LEU A O 1
ATOM 1588 N N . GLU A 1 205 ? -11.268 -3.035 -7.125 1.00 93.12 205 GLU A N 1
ATOM 1589 C CA . GLU A 1 205 ? -12.531 -2.410 -7.515 1.00 93.12 205 GLU A CA 1
ATOM 1590 C C . GLU A 1 205 ? -12.294 -1.333 -8.575 1.00 93.12 205 GLU A C 1
ATOM 1592 O O . GLU A 1 205 ? -11.185 -0.807 -8.694 1.00 93.12 205 GLU A O 1
ATOM 1597 N N . ASP A 1 206 ? -13.343 -1.015 -9.337 1.00 84.00 206 ASP A N 1
ATOM 1598 C CA . ASP A 1 206 ? -13.390 0.095 -10.303 1.00 84.00 206 ASP A CA 1
ATOM 1599 C C . ASP A 1 206 ? -12.241 0.128 -11.330 1.00 84.00 206 ASP A C 1
ATOM 1601 O O . ASP A 1 206 ? -11.938 1.166 -11.910 1.00 84.00 206 ASP A O 1
ATOM 1605 N N . PHE A 1 207 ? -11.602 -1.019 -11.578 1.00 88.44 207 PHE A N 1
ATOM 1606 C CA . PHE A 1 207 ? -10.482 -1.113 -12.507 1.00 88.44 207 PHE A CA 1
ATOM 1607 C C . PHE A 1 207 ? -10.963 -1.342 -13.941 1.00 88.44 207 PHE A C 1
ATOM 1609 O O . PHE A 1 207 ? -11.424 -2.438 -14.283 1.00 88.44 207 PHE A O 1
ATOM 1616 N N . ASN A 1 208 ? -10.823 -0.310 -14.769 1.00 87.25 208 ASN A N 1
ATOM 1617 C CA . ASN A 1 208 ? -11.215 -0.249 -16.173 1.00 87.25 208 ASN A CA 1
ATOM 1618 C C . ASN A 1 208 ? -10.038 0.230 -17.055 1.00 87.25 208 ASN A C 1
ATOM 1620 O O . ASN A 1 208 ? -8.898 0.308 -16.597 1.00 87.25 208 ASN A O 1
ATOM 1624 N N . SER A 1 209 ? -10.302 0.510 -18.335 1.00 79.94 209 SER A N 1
ATOM 1625 C CA . SER A 1 209 ? -9.288 0.989 -19.288 1.00 79.94 209 SER A CA 1
ATOM 1626 C C . SER A 1 209 ? -8.651 2.325 -18.907 1.00 79.94 209 SER A C 1
ATOM 1628 O O . SER A 1 209 ? -7.530 2.589 -19.325 1.00 79.94 209 SER A O 1
ATOM 1630 N N . ASP A 1 210 ? -9.343 3.138 -18.112 1.00 84.44 210 ASP A N 1
ATOM 1631 C CA . ASP A 1 210 ? -8.939 4.501 -17.765 1.00 84.44 210 ASP A CA 1
ATOM 1632 C C . ASP A 1 210 ? -8.212 4.546 -16.413 1.00 84.44 210 ASP A C 1
ATOM 1634 O O . ASP A 1 210 ? -7.597 5.550 -16.059 1.00 84.44 210 ASP A O 1
ATOM 1638 N N . SER A 1 211 ? -8.232 3.440 -15.660 1.00 89.00 211 SER A N 1
ATOM 1639 C CA . SER A 1 211 ? -7.564 3.326 -14.361 1.00 89.00 211 SER A CA 1
ATOM 1640 C C . SER A 1 211 ? -6.046 3.407 -14.451 1.00 89.00 211 SER A C 1
ATOM 1642 O O . SER A 1 211 ? -5.411 3.681 -13.441 1.00 89.00 211 SER A O 1
ATOM 1644 N N . CYS A 1 212 ? -5.458 3.151 -15.619 1.00 91.38 212 CYS A N 1
ATOM 1645 C CA . CYS A 1 212 ? -4.027 3.286 -15.859 1.00 91.38 212 CYS A CA 1
ATOM 1646 C C . CYS A 1 212 ? -3.791 3.947 -17.214 1.00 91.38 212 CYS A C 1
ATOM 1648 O O . CYS A 1 212 ? -4.335 3.501 -18.222 1.00 91.38 212 CYS A O 1
ATOM 1650 N N . HIS A 1 213 ? -2.919 4.949 -17.258 1.00 90.12 213 HIS A N 1
ATOM 1651 C CA . HIS A 1 213 ? -2.517 5.604 -18.499 1.00 90.12 213 HIS A CA 1
ATOM 1652 C C . HIS A 1 213 ? -0.996 5.604 -18.638 1.00 90.12 213 HIS A C 1
ATOM 1654 O O . HIS A 1 213 ? -0.264 5.838 -17.677 1.00 90.12 213 HIS A O 1
ATOM 1660 N N . MET A 1 214 ? -0.518 5.317 -19.850 1.00 86.38 214 MET A N 1
ATOM 1661 C CA . MET A 1 214 ? 0.909 5.347 -20.160 1.00 86.38 214 MET A CA 1
ATOM 1662 C C . MET A 1 214 ? 1.422 6.784 -20.084 1.00 86.38 214 MET A C 1
ATOM 1664 O O . MET A 1 214 ? 0.841 7.692 -20.681 1.00 86.38 214 MET A O 1
ATOM 1668 N N . THR A 1 215 ? 2.538 6.979 -19.394 1.00 79.75 215 THR A N 1
ATOM 1669 C CA . THR A 1 215 ? 3.293 8.226 -19.431 1.00 79.75 215 THR A CA 1
ATOM 1670 C C . THR A 1 215 ? 4.350 8.105 -20.518 1.00 79.75 215 THR A C 1
ATOM 1672 O O . THR A 1 215 ? 5.082 7.119 -20.591 1.00 79.75 215 THR A O 1
ATOM 1675 N N . GLN A 1 216 ? 4.417 9.085 -21.417 1.00 61.69 216 GLN A N 1
ATOM 1676 C CA . GLN A 1 216 ? 5.512 9.128 -22.381 1.00 61.69 216 GLN A CA 1
ATOM 1677 C C . GLN A 1 216 ? 6.804 9.390 -21.605 1.00 61.69 216 GLN A C 1
ATOM 1679 O O . GLN A 1 216 ? 6.867 10.330 -20.812 1.00 61.69 216 GLN A O 1
ATOM 1684 N N . ASN A 1 217 ? 7.825 8.554 -21.814 1.00 56.34 217 ASN A N 1
ATOM 1685 C CA . ASN A 1 217 ? 9.156 8.845 -21.293 1.00 56.34 217 ASN A CA 1
ATOM 1686 C C . ASN A 1 217 ? 9.588 10.218 -21.839 1.00 56.34 217 ASN A C 1
ATOM 1688 O O . ASN A 1 217 ? 9.384 10.466 -23.034 1.00 56.34 217 ASN A O 1
ATOM 1692 N N . PRO A 1 218 ? 10.162 11.116 -21.015 1.00 52.75 218 PRO A N 1
ATOM 1693 C CA . PRO A 1 218 ? 10.751 12.336 -21.546 1.00 52.75 218 PRO A CA 1
ATOM 1694 C C . PRO A 1 218 ? 11.771 11.955 -22.631 1.00 52.75 218 PRO A C 1
ATOM 1696 O O . PRO A 1 218 ? 12.480 10.953 -22.465 1.00 52.75 218 PRO A O 1
ATOM 1699 N N . PRO A 1 219 ? 11.829 12.690 -23.758 1.00 42.31 219 PRO A N 1
ATOM 1700 C CA . PRO A 1 219 ? 12.807 12.411 -24.798 1.00 42.31 219 PRO A CA 1
ATOM 1701 C C . PRO A 1 219 ? 14.213 12.418 -24.179 1.00 42.31 219 PRO A C 1
ATOM 1703 O O . PRO A 1 219 ? 14.474 13.233 -23.287 1.00 42.31 219 PRO A O 1
ATOM 1706 N N . PRO A 1 220 ? 15.109 11.506 -24.601 1.00 43.69 220 PRO A N 1
ATOM 1707 C CA . PRO A 1 220 ? 16.473 11.494 -24.096 1.00 43.69 220 PRO A CA 1
ATOM 1708 C C . PRO A 1 220 ? 17.100 12.880 -24.305 1.00 43.69 220 PRO A C 1
ATOM 1710 O O . PRO A 1 220 ? 16.849 13.495 -25.348 1.00 43.69 220 PRO A O 1
ATOM 1713 N N . PRO A 1 221 ? 17.878 13.392 -23.334 1.00 46.88 221 PRO A N 1
ATOM 1714 C CA . PRO A 1 221 ? 18.613 14.632 -23.535 1.00 46.88 221 PRO A CA 1
ATOM 1715 C C . PRO A 1 221 ? 19.500 14.474 -24.777 1.00 46.88 221 PRO A C 1
ATOM 1717 O O . PRO A 1 221 ? 20.241 13.494 -24.879 1.00 46.88 221 PRO A O 1
ATOM 1720 N N . GLN A 1 222 ? 19.332 15.391 -25.735 1.00 46.56 222 GLN A N 1
ATOM 1721 C CA . GLN A 1 222 ? 20.168 15.497 -26.935 1.00 46.56 222 GLN A CA 1
ATOM 1722 C C . GLN A 1 222 ? 21.572 15.981 -26.581 1.00 46.56 222 GLN A C 1
ATOM 1724 O O . GLN A 1 222 ? 21.683 16.823 -25.660 1.00 46.56 222 GLN A O 1
#

Nearest PDB structures (foldseek):
  5ien-assembly1_A  TM=5.954E-01  e=1.526E+00  synthetic construct

Sequence (222 aa):
MATEYEVLTYKHMHTHWLCLYKLHIKVKTKNNIPDFCLQDEFCDVAVVSKPWLKGADRLTLSGLPVCSLVPPPAAANSKGHNSTALGSGTTPSLVGAQRPVPTIDLPVDVIVALNYAVQEVNRRSNNLYAFTLTSLDGVEATQQIVSGKLYRFKGVPLQETRCGKMASFTATSRSQCTPVQNGQTMVCDLTVWWQAWRKPKYTLEDFNSDSCHMTQNPPPPQ

Organism: NCBI:txid370345

InterPro domains:
  IPR000010 Cystatin domain [PF00031] (112-192)
  IPR000010 Cystatin domain [cd00042] (113-208)
  IPR046350 Cystatin superfamily [SSF54403] (109-202)

pLDDT: mean 70.47, std 17.66, range [29.89, 95.88]

Foldseek 3Di:
DDWDKDFPDWDWDDDPQKIKIWTWMWIFDDDPDPPPPGQTKIKIWIWIAHPPDDDPVRIDTPDDIDIDSDDDPPPDDDDDDDDDDDDPDPDVPQLQDKDWADPVPGDPVLVVQVVVQQVVCQVPDPDQFGKDFDDCVPKTWIWGDDLAIKIKIFFTKIATWPHGPPPPPDPVCRVVTDGDDQGWMKTFIWMWGAHPPDVVRIDTPPDDPPRMDTDHDDPPDD

Solvent-accessible surface area (backbone atoms only — not comparable to full-atom values): 13459 Å² total; per-residue (Å²): 132,67,74,47,73,44,78,76,48,79,48,84,45,89,49,104,85,40,43,40,36,43,37,36,34,40,42,46,76,71,60,103,61,75,75,91,74,73,71,58,34,34,32,45,38,41,36,35,38,38,85,92,48,68,77,73,69,20,58,40,70,68,63,80,68,51,70,37,76,62,81,78,83,76,88,78,87,72,95,75,95,76,95,83,84,91,72,95,61,92,61,79,77,60,58,64,45,78,39,83,44,63,70,77,81,55,52,71,68,56,52,52,47,52,55,49,45,49,50,49,51,50,71,73,44,95,58,67,47,31,57,39,78,58,73,66,76,86,36,47,39,32,39,26,44,64,97,37,42,39,38,38,36,36,57,42,40,32,30,24,22,80,38,50,58,86,59,78,78,42,85,79,49,56,86,73,44,54,68,41,90,91,41,64,33,31,37,27,50,47,35,34,40,35,26,95,89,46,86,71,40,62,44,77,44,91,74,55,82,80,28,49,46,77,47,80,77,77,76,77,88,128

Mean predicted aligned error: 17.95 Å